Protein AF-F6GFY3-F1 (afdb_monomer_lite)

Structure (mmCIF, N/CA/C/O backbone):
data_AF-F6GFY3-F1
#
_entry.id   AF-F6GFY3-F1
#
loop_
_atom_site.group_PDB
_atom_site.id
_atom_site.type_symbol
_atom_site.label_atom_id
_atom_site.label_alt_id
_atom_site.label_comp_id
_atom_site.label_asym_id
_atom_site.label_entity_id
_atom_site.label_seq_id
_atom_site.pdbx_PDB_ins_code
_atom_site.Cartn_x
_atom_site.Cartn_y
_atom_site.Cartn_z
_atom_site.occupancy
_atom_site.B_iso_or_equiv
_atom_site.auth_seq_id
_atom_site.auth_comp_id
_atom_site.auth_asym_id
_atom_site.auth_atom_id
_atom_site.pdbx_PDB_model_num
ATOM 1 N N . MET A 1 1 ? -6.911 9.525 -15.820 1.00 57.91 1 MET A N 1
ATOM 2 C CA . MET A 1 1 ? -5.858 10.337 -15.178 1.00 57.91 1 MET A CA 1
ATOM 3 C C . MET A 1 1 ? -5.612 9.743 -13.804 1.00 57.91 1 MET A C 1
ATOM 5 O O . MET A 1 1 ? -6.573 9.639 -13.057 1.00 57.91 1 MET A O 1
ATOM 9 N N . ASN A 1 2 ? -4.395 9.285 -13.504 1.00 73.62 2 ASN A N 1
ATOM 10 C CA . ASN A 1 2 ? -4.082 8.667 -12.214 1.00 73.62 2 ASN A CA 1
ATOM 11 C C . ASN A 1 2 ? -3.439 9.717 -11.298 1.00 73.62 2 ASN A C 1
ATOM 13 O O . ASN A 1 2 ? -2.319 10.158 -11.552 1.00 73.62 2 ASN A O 1
ATOM 17 N N . ILE A 1 3 ? -4.166 10.139 -10.259 1.00 79.69 3 ILE A N 1
ATOM 18 C CA . ILE A 1 3 ? -3.710 11.192 -9.343 1.00 79.69 3 ILE A CA 1
ATOM 19 C C . ILE A 1 3 ? -2.421 10.803 -8.610 1.00 79.69 3 ILE A C 1
ATOM 21 O O . ILE A 1 3 ? -1.560 11.655 -8.416 1.00 79.69 3 ILE A O 1
ATOM 25 N N . PHE A 1 4 ? -2.235 9.521 -8.285 1.00 82.81 4 PHE A N 1
ATOM 26 C CA . PHE A 1 4 ? -1.028 9.043 -7.614 1.00 82.81 4 PHE A CA 1
ATOM 27 C C . PHE A 1 4 ? 0.197 9.167 -8.523 1.00 82.81 4 PHE A C 1
ATOM 29 O O . PHE A 1 4 ? 1.224 9.685 -8.098 1.00 82.81 4 PHE A O 1
ATOM 36 N N . LYS A 1 5 ? 0.071 8.813 -9.808 1.00 72.44 5 LYS A N 1
ATOM 37 C CA . LYS A 1 5 ? 1.163 8.995 -10.781 1.00 72.44 5 LYS A CA 1
ATOM 38 C C . LYS A 1 5 ? 1.564 10.464 -10.931 1.00 72.44 5 LYS A C 1
ATOM 40 O O . LYS A 1 5 ? 2.749 10.775 -10.922 1.00 72.44 5 LYS A O 1
ATOM 45 N N . ILE A 1 6 ? 0.583 11.368 -11.001 1.00 72.44 6 ILE A N 1
ATOM 46 C CA . ILE A 1 6 ? 0.836 12.814 -11.111 1.00 72.44 6 ILE A CA 1
ATOM 47 C C . ILE A 1 6 ? 1.540 13.343 -9.862 1.00 72.44 6 ILE A C 1
ATOM 49 O O . ILE A 1 6 ? 2.528 14.065 -9.975 1.00 72.44 6 ILE A O 1
ATOM 53 N N . LEU A 1 7 ? 1.050 12.979 -8.676 1.00 72.19 7 LEU A N 1
ATOM 54 C CA . LEU A 1 7 ? 1.662 13.386 -7.412 1.00 72.19 7 LEU A CA 1
ATOM 55 C C . LEU A 1 7 ? 3.083 12.817 -7.259 1.00 72.19 7 LEU A C 1
ATOM 57 O O . LEU A 1 7 ? 3.931 13.480 -6.673 1.00 72.19 7 LEU A O 1
ATOM 61 N N . ALA A 1 8 ? 3.370 11.651 -7.843 1.00 70.56 8 ALA A N 1
ATOM 62 C CA . ALA A 1 8 ? 4.700 11.047 -7.851 1.00 70.56 8 ALA A CA 1
ATOM 63 C C . ALA A 1 8 ? 5.687 11.678 -8.858 1.00 70.56 8 ALA A C 1
ATOM 65 O O . ALA A 1 8 ? 6.877 11.382 -8.783 1.00 70.56 8 ALA A O 1
ATOM 66 N N . ASN A 1 9 ? 5.233 12.529 -9.790 1.00 65.94 9 ASN A N 1
ATOM 67 C CA . ASN A 1 9 ? 6.090 13.168 -10.803 1.00 65.94 9 ASN A CA 1
ATOM 68 C C . ASN A 1 9 ? 6.858 14.404 -10.279 1.00 65.94 9 ASN A C 1
ATOM 70 O O . ASN A 1 9 ? 7.770 14.886 -10.951 1.00 65.94 9 ASN A O 1
ATOM 74 N N . GLY A 1 10 ? 6.485 14.960 -9.120 1.00 57.97 10 GLY A N 1
ATOM 75 C CA . GLY A 1 10 ? 7.178 16.105 -8.515 1.00 57.97 10 GLY A CA 1
ATOM 76 C C . GLY A 1 10 ? 8.493 15.726 -7.818 1.00 57.97 10 GLY A C 1
ATOM 77 O O . GLY A 1 10 ? 8.789 14.556 -7.607 1.00 57.97 10 GLY A O 1
ATOM 78 N N . HIS A 1 11 ? 9.275 16.723 -7.379 1.00 50.38 11 HIS A N 1
ATOM 79 C CA . HIS A 1 11 ? 10.484 16.492 -6.561 1.00 50.38 11 HIS A CA 1
ATOM 80 C C . HIS A 1 11 ? 10.201 15.816 -5.204 1.00 50.38 11 HIS A C 1
ATOM 82 O O . HIS A 1 11 ? 11.126 15.309 -4.575 1.00 50.38 11 HIS A O 1
ATOM 88 N N . GLY A 1 12 ? 8.943 15.807 -4.750 1.00 52.25 12 GLY A N 1
ATOM 89 C CA . GLY A 1 12 ? 8.476 14.915 -3.695 1.00 52.25 12 GLY A CA 1
ATOM 90 C C . GLY A 1 12 ? 7.864 13.678 -4.336 1.00 52.25 12 GLY A C 1
ATOM 91 O O . GLY A 1 12 ? 6.717 13.727 -4.766 1.00 52.25 12 GLY A O 1
ATOM 92 N N . SER A 1 13 ? 8.621 12.588 -4.433 1.00 63.12 13 SER A N 1
ATOM 93 C CA . SER A 1 13 ? 8.057 11.287 -4.786 1.00 63.12 13 SER A CA 1
ATOM 94 C C . SER A 1 13 ? 6.976 10.904 -3.769 1.00 63.12 13 SER A C 1
ATOM 96 O O . SER A 1 13 ? 7.117 11.197 -2.579 1.00 63.12 13 SER A O 1
ATOM 98 N N . ILE A 1 14 ? 5.910 10.227 -4.214 1.00 73.94 14 ILE A N 1
ATOM 99 C CA . ILE A 1 14 ? 5.045 9.506 -3.274 1.00 73.94 14 ILE A CA 1
ATOM 100 C C . ILE A 1 14 ? 5.935 8.493 -2.559 1.00 73.94 14 ILE A C 1
ATOM 102 O O . ILE A 1 14 ? 6.475 7.584 -3.185 1.00 73.94 14 ILE A O 1
ATOM 106 N N . ASN A 1 15 ? 6.114 8.693 -1.261 1.00 80.25 15 ASN A N 1
ATOM 107 C CA . ASN A 1 15 ? 6.941 7.846 -0.414 1.00 80.25 15 ASN A CA 1
ATOM 108 C C . ASN A 1 15 ? 6.068 7.002 0.525 1.00 80.25 15 ASN A C 1
ATOM 110 O O . ASN A 1 15 ? 4.837 7.114 0.535 1.00 80.25 15 ASN A O 1
ATOM 114 N N . GLU A 1 16 ? 6.713 6.162 1.329 1.00 85.94 16 GLU A N 1
ATOM 115 C CA . GLU A 1 16 ? 6.069 5.313 2.331 1.00 85.94 16 GLU A CA 1
ATOM 116 C C . GLU A 1 16 ? 5.098 6.112 3.217 1.00 85.94 16 GLU A C 1
ATOM 118 O O . GLU A 1 16 ? 3.981 5.656 3.446 1.00 85.94 16 GLU A O 1
ATOM 123 N N . ASN A 1 17 ? 5.452 7.337 3.630 1.00 86.12 17 ASN A N 1
ATOM 124 C CA . ASN A 1 17 ? 4.594 8.185 4.467 1.00 86.12 17 ASN A CA 1
ATOM 125 C C . ASN A 1 17 ? 3.282 8.547 3.756 1.00 86.12 17 ASN A C 1
ATOM 127 O O . ASN A 1 17 ? 2.197 8.429 4.327 1.00 86.12 17 ASN A O 1
ATOM 131 N N . ASN A 1 18 ? 3.355 8.949 2.484 1.00 87.94 18 ASN A N 1
ATOM 132 C CA . ASN A 1 18 ? 2.163 9.269 1.700 1.00 87.94 18 ASN A CA 1
ATOM 133 C C . ASN A 1 18 ? 1.249 8.048 1.529 1.00 87.94 18 ASN A C 1
ATOM 135 O O . ASN A 1 18 ? 0.029 8.174 1.649 1.00 87.94 18 ASN A O 1
ATOM 139 N N . ILE A 1 19 ? 1.828 6.868 1.290 1.00 92.19 19 ILE A N 1
ATOM 140 C CA . ILE A 1 19 ? 1.053 5.630 1.153 1.00 92.19 19 ILE A CA 1
ATOM 141 C C . ILE A 1 19 ? 0.459 5.186 2.483 1.00 92.19 19 ILE A C 1
ATOM 143 O O . ILE A 1 19 ? -0.711 4.820 2.529 1.00 92.19 19 ILE A O 1
ATOM 147 N N . SER A 1 20 ? 1.207 5.297 3.574 1.00 93.06 20 SER A N 1
ATOM 148 C CA . SER A 1 20 ? 0.712 5.023 4.919 1.00 93.06 20 SER A CA 1
ATOM 149 C C . SER A 1 20 ? -0.414 5.984 5.312 1.00 93.06 20 SER A C 1
ATOM 151 O O . SER A 1 20 ? -1.388 5.569 5.936 1.00 93.06 20 SER A O 1
ATOM 153 N N . ALA A 1 21 ? -0.342 7.254 4.898 1.00 92.62 21 ALA A N 1
ATOM 154 C CA . ALA A 1 21 ? -1.428 8.212 5.091 1.00 92.62 21 ALA A CA 1
ATOM 155 C C . ALA A 1 21 ? -2.699 7.788 4.336 1.00 92.62 21 ALA A C 1
ATOM 157 O O . ALA A 1 21 ? -3.788 7.785 4.909 1.00 92.62 21 ALA A O 1
ATOM 158 N N . PHE A 1 22 ? -2.561 7.379 3.070 1.00 94.81 22 PHE A N 1
ATOM 159 C CA . PHE A 1 22 ? -3.695 6.926 2.267 1.00 94.81 22 PHE A CA 1
ATOM 160 C C . PHE A 1 22 ? -4.282 5.598 2.771 1.00 94.81 22 PHE A C 1
ATOM 162 O O . PHE A 1 22 ? -5.498 5.464 2.879 1.00 94.81 22 PHE A O 1
ATOM 169 N N . LEU A 1 23 ? -3.434 4.641 3.158 1.00 96.50 23 LEU A N 1
ATOM 170 C CA . LEU A 1 23 ? -3.862 3.385 3.768 1.00 96.50 23 LEU A CA 1
ATOM 171 C C . LEU A 1 23 ? -4.598 3.639 5.090 1.00 96.50 23 LEU A C 1
ATOM 173 O O . LEU A 1 23 ? -5.685 3.109 5.289 1.00 96.50 23 LEU A O 1
ATOM 177 N N . GLY A 1 24 ? -4.058 4.490 5.966 1.00 96.38 24 GLY A N 1
ATOM 178 C CA . GLY A 1 24 ? -4.721 4.856 7.218 1.00 96.38 24 GLY A CA 1
ATOM 179 C C . GLY A 1 24 ? -6.046 5.592 7.005 1.00 96.38 24 GLY A C 1
ATOM 180 O O . GLY A 1 24 ? -6.980 5.365 7.766 1.00 96.38 24 GLY A O 1
ATOM 181 N N . TYR A 1 25 ? -6.165 6.402 5.946 1.00 96.12 25 TYR A N 1
ATOM 182 C CA . TYR A 1 25 ? -7.441 6.997 5.537 1.00 96.12 25 TYR A CA 1
ATOM 183 C C . TYR A 1 25 ? -8.477 5.932 5.163 1.00 96.12 25 TYR A C 1
ATOM 185 O O . TYR A 1 25 ? -9.605 6.039 5.619 1.00 96.12 25 TYR A O 1
ATOM 193 N N . LEU A 1 26 ? -8.109 4.889 4.406 1.00 97.12 26 LEU A N 1
ATOM 194 C CA . LEU A 1 26 ? -9.023 3.782 4.075 1.00 97.12 26 LEU A CA 1
ATOM 195 C C . LEU A 1 26 ? -9.393 2.917 5.293 1.00 97.12 26 LEU A C 1
ATOM 197 O O . LEU A 1 26 ? -10.455 2.295 5.310 1.00 97.12 26 LEU A O 1
ATOM 201 N N . LEU A 1 27 ? -8.501 2.840 6.286 1.00 97.44 27 LEU A N 1
ATOM 202 C CA . LEU A 1 27 ? -8.676 2.058 7.513 1.00 97.44 27 LEU A CA 1
ATOM 203 C C . LEU A 1 27 ? -9.545 2.754 8.565 1.00 97.44 27 LEU A C 1
ATOM 205 O O . LEU A 1 27 ? -9.967 2.086 9.504 1.00 97.44 27 LEU A O 1
ATOM 209 N N . ASP A 1 28 ? -9.800 4.059 8.454 1.00 96.94 28 ASP A N 1
ATOM 210 C CA . ASP A 1 28 ? -10.622 4.800 9.415 1.00 96.94 28 ASP A CA 1
ATOM 211 C C . ASP A 1 28 ? -12.107 4.724 9.025 1.00 96.94 28 ASP A C 1
ATOM 213 O O . ASP A 1 28 ? -12.528 5.442 8.122 1.00 96.94 28 ASP A O 1
ATOM 217 N N . PRO A 1 29 ? -12.964 3.955 9.728 1.00 95.00 29 PRO A N 1
ATOM 218 C CA . PRO A 1 29 ? -14.367 3.808 9.338 1.00 95.00 29 PRO A CA 1
ATOM 219 C C . PRO A 1 29 ? -15.169 5.116 9.353 1.00 95.00 29 PRO A C 1
ATOM 221 O O . PRO A 1 29 ? -16.279 5.158 8.822 1.00 95.00 29 PRO A O 1
ATOM 224 N N . LYS A 1 30 ? -14.640 6.164 10.002 1.00 94.12 30 LYS A N 1
ATOM 225 C CA . LYS A 1 30 ? -15.264 7.485 10.145 1.00 94.12 30 LYS A CA 1
ATOM 226 C C . LYS A 1 30 ? -14.722 8.504 9.142 1.00 94.12 30 LYS A C 1
ATOM 228 O O . LYS A 1 30 ? -15.197 9.641 9.136 1.00 94.12 30 LYS A O 1
ATOM 233 N N . ALA A 1 31 ? -13.736 8.140 8.324 1.00 94.19 31 ALA A N 1
ATOM 234 C CA . ALA A 1 31 ? -13.231 9.016 7.282 1.00 94.19 31 ALA A CA 1
ATOM 235 C C . ALA A 1 31 ? -14.216 9.120 6.104 1.00 94.19 31 ALA A C 1
ATOM 237 O O . ALA A 1 31 ? -15.023 8.228 5.828 1.00 94.19 31 ALA A O 1
ATOM 238 N N . ASP A 1 32 ? -14.148 10.244 5.390 1.00 92.06 32 ASP A N 1
ATOM 239 C CA . ASP A 1 32 ? -15.053 10.562 4.283 1.00 92.06 32 ASP A CA 1
ATOM 240 C C . ASP A 1 32 ? -14.643 9.839 2.989 1.00 92.06 32 ASP A C 1
ATOM 242 O O . ASP A 1 32 ? -14.215 10.458 2.018 1.00 92.06 32 ASP A O 1
ATOM 246 N N . HIS A 1 33 ? -14.682 8.504 3.000 1.00 92.88 33 HIS A N 1
ATOM 247 C CA . HIS A 1 33 ? -14.480 7.655 1.817 1.00 92.88 33 HIS A CA 1
ATOM 248 C C . HIS A 1 33 ? -15.707 6.806 1.463 1.00 92.88 33 HIS A C 1
ATOM 250 O O . HIS A 1 33 ? -15.690 6.118 0.447 1.00 92.88 33 HIS A O 1
ATOM 256 N N . SER A 1 34 ? -16.782 6.830 2.257 1.00 92.69 34 SER A N 1
ATOM 257 C CA . SER A 1 34 ? -17.998 6.021 2.028 1.00 92.69 34 SER A CA 1
ATOM 258 C C . SER A 1 34 ? -17.779 4.496 2.022 1.00 92.69 34 SER A C 1
ATOM 260 O O . SER A 1 34 ? -18.582 3.770 1.450 1.00 92.69 34 SER A O 1
ATOM 262 N N . LEU A 1 35 ? -16.706 3.991 2.647 1.00 94.19 35 LEU A N 1
ATOM 263 C CA . LEU A 1 35 ? -16.498 2.536 2.819 1.00 94.19 35 LEU A CA 1
ATOM 264 C C . LEU A 1 35 ? -16.979 2.047 4.192 1.00 94.19 35 LEU A C 1
ATOM 266 O O . LEU A 1 35 ? -17.146 0.841 4.383 1.00 94.19 35 LEU A O 1
ATOM 270 N N . GLY A 1 36 ? -17.177 2.966 5.146 1.00 94.19 36 GLY A N 1
ATOM 271 C CA . GLY A 1 36 ? -17.459 2.635 6.540 1.00 94.19 36 GLY A CA 1
ATOM 272 C C . GLY A 1 36 ? -16.447 1.620 7.072 1.00 94.19 36 GLY A C 1
ATOM 273 O O . GLY A 1 36 ? -15.250 1.717 6.815 1.00 94.19 36 GLY A O 1
ATOM 274 N N . TYR A 1 37 ? -16.943 0.585 7.741 1.00 95.38 37 TYR A N 1
ATOM 275 C CA . TYR A 1 37 ? -16.119 -0.493 8.293 1.00 95.38 37 TYR A CA 1
ATOM 276 C C . TYR A 1 37 ? -15.634 -1.507 7.247 1.00 95.38 37 TYR A C 1
ATOM 278 O O . TYR A 1 37 ? -14.788 -2.335 7.561 1.00 95.38 37 TYR A O 1
ATOM 286 N N . THR A 1 38 ? -16.138 -1.461 6.011 1.00 95.38 38 THR A N 1
ATOM 287 C CA . THR A 1 38 ? -15.966 -2.542 5.025 1.00 95.38 38 THR A CA 1
ATOM 288 C C . THR A 1 38 ? -14.502 -2.793 4.656 1.00 95.38 38 THR A C 1
ATOM 290 O O . THR A 1 38 ? -14.086 -3.944 4.530 1.00 95.38 38 THR A O 1
ATOM 293 N N . PHE A 1 39 ? -13.700 -1.737 4.464 1.00 96.81 39 PHE A N 1
ATOM 294 C CA . PHE A 1 39 ? -12.273 -1.913 4.170 1.00 96.81 39 PHE A CA 1
ATOM 295 C C . PHE A 1 39 ? -11.523 -2.445 5.393 1.00 96.81 39 PHE A C 1
ATOM 297 O O . PHE A 1 39 ? -10.781 -3.415 5.271 1.00 96.81 39 PHE A O 1
ATOM 304 N N . LEU A 1 40 ? -11.759 -1.851 6.568 1.00 96.88 40 LEU A N 1
ATOM 305 C CA . LEU A 1 40 ? -11.125 -2.268 7.817 1.00 96.88 40 LEU A CA 1
ATOM 306 C C . LEU A 1 40 ? -11.443 -3.733 8.157 1.00 96.88 40 LEU A C 1
ATOM 308 O O . LEU A 1 40 ? -10.542 -4.474 8.531 1.00 96.88 40 LEU A O 1
ATOM 312 N N . GLU A 1 41 ? -12.691 -4.168 7.972 1.00 94.88 41 GLU A N 1
ATOM 313 C CA . GLU A 1 41 ? -13.124 -5.556 8.167 1.00 94.88 41 GLU A CA 1
ATOM 314 C C . GLU A 1 41 ? -12.333 -6.515 7.277 1.00 94.88 41 GLU A C 1
ATOM 316 O O . GLU A 1 41 ? -11.686 -7.431 7.780 1.00 94.88 41 GLU A O 1
ATOM 321 N N . LYS A 1 42 ? -12.317 -6.268 5.962 1.00 94.19 42 LYS A N 1
ATOM 322 C CA . LYS A 1 42 ? -11.595 -7.115 5.000 1.00 94.19 42 LYS A CA 1
ATOM 323 C C . LYS A 1 42 ? -10.078 -7.090 5.217 1.00 94.19 42 LYS A C 1
ATOM 325 O O . LYS A 1 42 ? -9.410 -8.084 4.948 1.00 94.19 42 LYS A O 1
ATOM 330 N N . PHE A 1 43 ? -9.531 -5.966 5.678 1.00 95.88 43 PHE A N 1
ATOM 331 C CA . PHE A 1 43 ? -8.108 -5.827 5.984 1.00 95.88 43 PHE A CA 1
ATOM 332 C C . PHE A 1 43 ? -7.712 -6.579 7.259 1.00 95.88 43 PHE A C 1
ATOM 334 O O . PHE A 1 43 ? -6.660 -7.215 7.292 1.00 95.88 43 PHE A O 1
ATOM 341 N N . LEU A 1 44 ? -8.545 -6.530 8.302 1.00 94.62 44 LEU A N 1
ATOM 342 C CA . LEU A 1 44 ? -8.269 -7.210 9.565 1.00 94.62 44 LEU A CA 1
ATOM 343 C C . LEU A 1 44 ? -8.646 -8.694 9.538 1.00 94.62 44 LEU A C 1
ATOM 345 O O . LEU A 1 44 ? -8.054 -9.445 10.303 1.00 94.62 44 LEU A O 1
ATOM 349 N N . GLU A 1 45 ? -9.537 -9.145 8.651 1.00 92.00 45 GLU A N 1
ATOM 350 C CA . GLU A 1 45 ? -9.929 -10.556 8.472 1.00 92.00 45 GLU A CA 1
ATOM 351 C C . GLU A 1 45 ? -8.752 -11.557 8.609 1.00 92.00 45 GLU A C 1
ATOM 353 O O . GLU A 1 45 ? -8.822 -12.425 9.483 1.00 92.00 45 GLU A O 1
ATOM 358 N N . PRO A 1 46 ? -7.626 -11.435 7.869 1.00 90.31 46 PRO A N 1
ATOM 359 C CA . PRO A 1 46 ? -6.484 -12.341 8.039 1.00 90.31 46 PRO A CA 1
ATOM 360 C C . PRO A 1 46 ? -5.779 -12.216 9.403 1.00 90.31 46 PRO A C 1
ATOM 362 O O . PRO A 1 46 ? -5.242 -13.204 9.904 1.00 90.31 46 PRO A O 1
ATOM 365 N N . VAL A 1 47 ? -5.807 -11.033 10.023 1.00 90.25 47 VAL A N 1
ATOM 366 C CA . VAL A 1 47 ? -5.115 -10.694 11.280 1.00 90.25 47 VAL A CA 1
ATOM 367 C C . VAL A 1 47 ? -5.824 -11.283 12.500 1.00 90.25 47 VAL A C 1
ATOM 369 O O . VAL A 1 47 ? -5.185 -11.823 13.403 1.00 90.25 47 VAL A O 1
ATOM 372 N N . ILE A 1 48 ? -7.152 -11.180 12.523 1.00 87.12 48 ILE A N 1
ATOM 373 C CA . ILE A 1 48 ? -8.012 -11.613 13.635 1.00 87.12 48 ILE A CA 1
ATOM 374 C C . ILE A 1 48 ? -8.703 -12.953 13.367 1.00 87.12 48 ILE A C 1
ATOM 376 O O . ILE A 1 48 ? -9.528 -13.372 14.167 1.00 87.12 48 ILE A O 1
ATOM 380 N N . SER A 1 49 ? -8.346 -13.656 12.290 1.00 75.06 49 SER A N 1
ATOM 381 C CA . SER A 1 49 ? -8.958 -14.931 11.868 1.00 75.06 49 SER A CA 1
ATOM 382 C C . SER A 1 49 ? -9.023 -16.025 12.947 1.00 75.06 49 SER A C 1
ATOM 384 O O . SER A 1 49 ? -9.809 -16.959 12.824 1.00 75.06 49 SER A O 1
ATOM 386 N N . LYS A 1 50 ? -8.214 -15.925 14.010 1.00 70.81 50 LYS A N 1
ATOM 387 C CA . LYS A 1 50 ? -8.202 -16.856 15.153 1.00 70.81 50 LYS A CA 1
ATOM 388 C C . LYS A 1 50 ? -9.124 -16.449 16.311 1.00 70.81 50 LYS A C 1
ATOM 390 O O . LYS A 1 50 ? -9.280 -17.225 17.248 1.00 70.81 50 LYS A O 1
ATOM 395 N N . ASP A 1 51 ? -9.692 -15.248 16.278 1.00 80.94 51 ASP A N 1
ATOM 396 C CA . ASP A 1 51 ? -10.586 -14.710 17.304 1.00 80.94 51 ASP A CA 1
ATOM 397 C C . ASP A 1 51 ? -12.037 -14.761 16.804 1.00 80.94 51 ASP A C 1
ATOM 399 O O . ASP A 1 51 ? -12.594 -13.774 16.326 1.00 80.94 51 ASP A O 1
ATOM 403 N N . GLU A 1 52 ? -12.651 -15.946 16.894 1.00 75.25 52 GLU A N 1
ATOM 404 C CA . GLU A 1 52 ? -14.003 -16.224 16.373 1.00 75.25 52 GLU A CA 1
ATOM 405 C C . GLU A 1 52 ? -15.105 -15.339 16.989 1.00 75.25 52 GLU A C 1
ATOM 407 O O . GLU A 1 52 ? -16.187 -15.201 16.420 1.00 75.25 52 GLU A O 1
ATOM 412 N N . ASN A 1 53 ? -14.848 -14.729 18.150 1.00 81.50 53 ASN A N 1
ATOM 413 C CA . ASN A 1 53 ? -15.823 -13.906 18.866 1.00 81.50 53 ASN A CA 1
ATOM 414 C C . ASN A 1 53 ? -15.686 -12.408 18.572 1.00 81.50 53 ASN A C 1
ATOM 416 O O . ASN A 1 53 ? -16.538 -11.617 19.003 1.00 81.50 53 ASN A O 1
ATOM 420 N N . PHE A 1 54 ? -14.637 -11.998 17.857 1.00 87.38 54 PHE A N 1
ATOM 421 C CA . PHE A 1 54 ? -14.424 -10.598 17.543 1.00 87.38 54 PHE A CA 1
ATOM 422 C C . PHE A 1 54 ? -15.377 -10.132 16.444 1.00 87.38 54 PHE A C 1
ATOM 424 O O . PHE A 1 54 ? -15.342 -10.595 15.307 1.00 87.38 54 PHE A O 1
ATOM 431 N N . ASN A 1 55 ? -16.220 -9.159 16.782 1.00 90.00 55 ASN A N 1
ATOM 432 C CA . ASN A 1 55 ? -17.089 -8.493 15.824 1.00 90.00 55 ASN A CA 1
ATOM 433 C C . ASN A 1 55 ? -16.660 -7.033 15.704 1.00 90.00 55 ASN A C 1
ATOM 435 O O . ASN A 1 55 ? -16.841 -6.255 16.642 1.00 90.00 55 ASN A O 1
ATOM 439 N N . ILE A 1 56 ? -16.139 -6.676 14.532 1.00 91.44 56 ILE A N 1
ATOM 440 C CA . ILE A 1 56 ? -15.603 -5.345 14.252 1.00 91.44 56 ILE A CA 1
ATOM 441 C C . ILE A 1 56 ? -16.635 -4.227 14.467 1.00 91.44 56 ILE A C 1
ATOM 443 O O . ILE A 1 56 ? -16.301 -3.140 14.920 1.00 91.44 56 ILE A O 1
ATOM 447 N N . TYR A 1 57 ? -17.918 -4.502 14.237 1.00 91.44 57 TYR A N 1
ATOM 448 C CA . TYR A 1 57 ? -18.993 -3.517 14.357 1.00 91.44 57 TYR A CA 1
ATOM 449 C C . TYR A 1 57 ? -19.393 -3.213 15.809 1.00 91.44 57 TYR A C 1
ATOM 451 O O . TYR A 1 57 ? -20.191 -2.308 16.045 1.00 91.44 57 TYR A O 1
ATOM 459 N N . LYS A 1 58 ? -18.875 -3.961 16.796 1.00 91.25 58 LYS A N 1
ATOM 460 C CA . LYS A 1 58 ? -19.130 -3.703 18.227 1.00 91.25 58 LYS A CA 1
ATOM 461 C C . LYS A 1 58 ? -18.210 -2.641 18.828 1.00 91.25 58 LYS A C 1
ATOM 463 O O . LYS A 1 58 ? -18.406 -2.270 19.984 1.00 91.25 58 LYS A O 1
ATOM 468 N N . TYR A 1 59 ? -17.214 -2.189 18.074 1.00 92.00 59 TYR A N 1
ATOM 469 C CA . TYR A 1 59 ? -16.146 -1.341 18.573 1.00 92.00 59 TYR A CA 1
ATOM 470 C C . TYR A 1 59 ? -16.016 -0.050 17.770 1.00 92.00 59 TYR A C 1
ATOM 472 O O . TYR A 1 59 ? -16.379 0.043 16.594 1.00 92.00 59 TYR A O 1
ATOM 480 N N . ASP A 1 60 ? -15.440 0.948 18.427 1.00 92.38 60 ASP A N 1
ATOM 481 C CA . ASP A 1 60 ? -14.923 2.140 17.786 1.00 92.38 60 ASP A CA 1
ATOM 482 C C . ASP A 1 60 ? -13.433 1.983 17.483 1.00 92.38 60 ASP A C 1
ATOM 484 O O . ASP A 1 60 ? -12.691 1.290 18.184 1.00 92.38 60 ASP A O 1
ATOM 488 N N . TYR A 1 61 ? -12.987 2.685 16.442 1.00 94.81 61 TYR A N 1
ATOM 489 C CA . TYR A 1 61 ? -11.601 2.671 15.994 1.00 94.81 61 TYR A CA 1
ATOM 490 C C . TYR A 1 61 ? -11.063 4.087 15.908 1.00 94.81 61 TYR A C 1
ATOM 492 O O . TYR A 1 61 ? -11.767 5.022 15.515 1.00 94.81 61 TYR A O 1
ATOM 500 N N . LYS A 1 62 ? -9.793 4.247 16.277 1.00 95.00 62 LYS A N 1
ATOM 501 C CA . LYS A 1 62 ? -9.043 5.474 16.030 1.00 95.00 62 LYS A CA 1
ATOM 502 C C . LYS A 1 62 ? -7.728 5.145 15.348 1.00 95.00 62 LYS A C 1
ATOM 504 O O . LYS A 1 62 ? -6.948 4.356 15.876 1.00 95.00 62 LYS A O 1
ATOM 509 N N . VAL A 1 63 ? -7.496 5.783 14.206 1.00 95.38 63 VAL A N 1
ATOM 510 C CA . VAL A 1 63 ? -6.248 5.687 13.449 1.00 95.38 63 VAL A CA 1
ATOM 511 C C . VAL A 1 63 ? -5.321 6.834 13.851 1.00 95.38 63 VAL A C 1
ATOM 513 O O . VAL A 1 63 ? -5.735 7.997 13.905 1.00 95.38 63 VAL A O 1
ATOM 516 N N . PHE A 1 64 ? -4.071 6.497 14.148 1.00 92.75 64 PHE A N 1
ATOM 517 C CA . PHE A 1 64 ? -2.984 7.424 14.432 1.00 92.75 64 PHE A CA 1
ATOM 518 C C . PHE A 1 64 ? -1.870 7.230 13.407 1.00 92.75 64 PHE A C 1
ATOM 520 O O . PHE A 1 64 ? -1.510 6.100 13.076 1.00 92.75 64 PHE A O 1
ATOM 527 N N . PHE A 1 65 ? -1.313 8.343 12.938 1.00 89.88 65 PHE A N 1
ATOM 528 C CA . PHE A 1 65 ? -0.151 8.366 12.058 1.00 89.88 65 PHE A CA 1
ATOM 529 C C . PHE A 1 65 ? 1.074 8.714 12.903 1.00 89.88 65 PHE A C 1
ATOM 531 O O . PHE A 1 65 ? 1.176 9.828 13.413 1.00 89.88 65 PHE A O 1
ATOM 538 N N . GLU A 1 66 ? 1.985 7.760 13.070 1.00 82.38 66 GLU A N 1
ATOM 539 C CA . GLU A 1 66 ? 3.205 7.919 13.884 1.00 82.38 66 GLU A CA 1
ATOM 540 C C . GLU A 1 66 ? 4.462 8.139 13.017 1.00 82.38 66 GLU A C 1
ATOM 542 O O . GLU A 1 66 ? 5.593 8.160 13.509 1.00 82.38 66 GLU A O 1
ATOM 547 N N . GLN A 1 67 ? 4.243 8.370 11.719 1.00 70.56 67 GLN A N 1
ATOM 548 C CA . GLN A 1 67 ? 5.257 8.663 10.710 1.00 70.56 67 GLN A CA 1
ATOM 549 C C . GLN A 1 67 ? 6.159 9.841 11.122 1.00 70.56 67 GLN A C 1
ATOM 551 O O . GLN A 1 67 ? 5.698 10.856 11.648 1.00 70.56 67 GLN A O 1
ATOM 556 N N . GLY A 1 68 ? 7.458 9.735 10.826 1.00 57.91 68 GLY A N 1
ATOM 557 C CA . GLY A 1 68 ? 8.421 10.835 10.986 1.00 57.91 68 GLY A CA 1
ATOM 558 C C . GLY A 1 68 ? 9.148 10.907 12.334 1.00 57.91 68 GLY A C 1
ATOM 559 O O . GLY A 1 68 ? 9.979 11.795 12.519 1.00 57.91 68 GLY A O 1
ATOM 560 N N . LYS A 1 69 ? 8.897 9.975 13.259 1.00 61.53 69 LYS A N 1
ATOM 561 C CA . LYS A 1 69 ? 9.727 9.777 14.458 1.00 61.53 69 LYS A CA 1
ATOM 562 C C . LYS A 1 69 ? 10.572 8.519 14.294 1.00 61.53 69 LYS A C 1
ATOM 564 O O . LYS A 1 69 ? 10.066 7.483 13.869 1.00 61.53 69 LYS A O 1
ATOM 569 N N . GLU A 1 70 ? 11.859 8.605 14.630 1.00 65.56 70 GLU A N 1
ATOM 570 C CA . GLU A 1 70 ? 12.753 7.447 14.558 1.00 65.56 70 GLU A CA 1
ATOM 571 C C . GLU A 1 70 ? 12.190 6.274 15.377 1.00 65.56 70 GLU A C 1
ATOM 573 O O . GLU A 1 70 ? 11.754 6.449 16.515 1.00 65.56 70 GLU A O 1
ATOM 578 N N . GLN A 1 71 ? 12.227 5.071 14.793 1.00 69.19 71 GLN A N 1
ATOM 579 C CA . GLN A 1 71 ? 11.857 3.812 15.452 1.00 69.19 71 GLN A CA 1
ATOM 580 C C . GLN A 1 71 ? 10.388 3.718 15.911 1.00 69.19 71 GLN A C 1
ATOM 582 O O . GLN A 1 71 ? 10.114 3.114 16.945 1.00 69.19 71 GLN A O 1
ATOM 587 N N . ARG A 1 72 ? 9.431 4.266 15.156 1.00 78.44 72 ARG A N 1
ATOM 588 C CA . ARG A 1 72 ? 7.994 3.981 15.337 1.00 78.44 72 ARG A CA 1
ATOM 589 C C . ARG A 1 72 ? 7.406 3.301 14.108 1.00 78.44 72 ARG A C 1
ATOM 591 O O . ARG A 1 72 ? 7.974 3.418 13.023 1.00 78.44 72 ARG A O 1
ATOM 598 N N . VAL A 1 73 ? 6.308 2.577 14.317 1.00 84.88 73 VAL A N 1
ATOM 599 C CA . VAL A 1 73 ? 5.482 2.043 13.225 1.00 84.88 73 VAL A CA 1
ATOM 600 C C . VAL A 1 73 ? 4.733 3.171 12.518 1.00 84.88 73 VAL A C 1
ATOM 602 O O . VAL A 1 73 ? 4.478 4.212 13.121 1.00 84.88 73 VAL A O 1
ATOM 605 N N . ASP A 1 74 ? 4.356 2.970 11.260 1.00 90.19 74 ASP A N 1
ATOM 606 C CA . ASP A 1 74 ? 3.735 4.023 10.451 1.00 90.19 74 ASP A CA 1
ATOM 607 C C . ASP A 1 74 ? 2.296 4.359 10.870 1.00 90.19 74 ASP A C 1
ATOM 609 O O . ASP A 1 74 ? 1.907 5.534 10.898 1.00 90.19 74 ASP A O 1
ATOM 613 N N . ILE A 1 75 ? 1.493 3.335 11.175 1.00 94.25 75 ILE A N 1
ATOM 614 C CA . ILE A 1 75 ? 0.075 3.480 11.526 1.00 94.25 75 ILE A CA 1
ATOM 615 C C . ILE A 1 75 ? -0.218 2.688 12.799 1.00 94.25 75 ILE A C 1
ATOM 617 O O . ILE A 1 75 ? 0.184 1.533 12.942 1.00 94.25 75 ILE A O 1
ATOM 621 N N . VAL A 1 76 ? -0.976 3.295 13.710 1.00 93.62 76 VAL A N 1
ATOM 622 C CA . VAL A 1 76 ? -1.520 2.627 14.895 1.00 93.62 76 VAL A CA 1
ATOM 623 C C . VAL A 1 76 ? -3.039 2.718 14.862 1.00 93.62 76 VAL A C 1
ATOM 625 O O . VAL A 1 76 ? -3.593 3.814 14.790 1.00 93.62 76 VAL A O 1
ATOM 628 N N . ILE A 1 77 ? -3.722 1.579 14.945 1.00 95.62 77 ILE A N 1
ATOM 629 C CA . ILE A 1 77 ? -5.179 1.523 15.098 1.00 95.62 77 ILE A CA 1
ATOM 630 C C . ILE A 1 77 ? -5.503 1.079 16.517 1.00 95.62 77 ILE A C 1
ATOM 632 O O . ILE A 1 77 ? -5.099 -0.001 16.944 1.00 95.62 77 ILE A O 1
ATOM 636 N N . VAL A 1 78 ? -6.269 1.894 17.235 1.00 93.31 78 VAL A N 1
ATOM 637 C CA . VAL A 1 78 ? -6.768 1.569 18.574 1.00 93.31 78 VAL A CA 1
ATOM 638 C C . VAL A 1 78 ? -8.238 1.185 18.477 1.00 93.31 78 VAL A C 1
ATOM 640 O O . VAL A 1 78 ? -9.055 1.999 18.048 1.00 93.31 78 VAL A O 1
ATOM 643 N N . CYS A 1 79 ? -8.558 -0.041 18.886 1.00 93.50 79 CYS A N 1
ATOM 644 C CA . CYS A 1 79 ? -9.909 -0.586 19.006 1.00 93.50 79 CYS A CA 1
ATOM 645 C C . CYS A 1 79 ? -10.401 -0.404 20.443 1.00 93.50 79 CYS A C 1
ATOM 647 O O . CYS A 1 79 ? -9.751 -0.885 21.377 1.00 93.50 79 CYS A O 1
ATOM 649 N N . TYR A 1 80 ? -11.534 0.270 20.631 1.00 90.38 80 TYR A N 1
ATOM 650 C CA . TYR A 1 80 ? -12.032 0.619 21.959 1.00 90.38 80 TYR A CA 1
ATOM 651 C C . TYR A 1 80 ? -13.564 0.631 22.055 1.00 90.38 80 TYR A C 1
ATOM 653 O O . TYR A 1 80 ? -14.273 0.643 21.050 1.00 90.38 80 TYR A O 1
ATOM 661 N N . THR A 1 81 ? -14.071 0.638 23.286 1.00 87.62 81 THR A N 1
ATOM 662 C CA . THR A 1 81 ? -15.461 0.978 23.626 1.00 87.62 81 THR A CA 1
ATOM 663 C C . THR A 1 81 ? -15.489 2.129 24.623 1.00 87.62 81 THR A C 1
ATOM 665 O O . THR A 1 81 ? -14.504 2.379 25.317 1.00 87.62 81 THR A O 1
ATOM 668 N N . ASP A 1 82 ? -16.614 2.833 24.715 1.00 82.88 82 ASP A N 1
ATOM 669 C CA . ASP A 1 82 ? -16.835 3.802 25.786 1.00 82.88 82 ASP A CA 1
ATOM 670 C C . ASP A 1 82 ? -17.398 3.085 27.033 1.00 82.88 82 ASP A C 1
ATOM 672 O O . ASP A 1 82 ? -18.552 2.644 27.072 1.00 82.88 82 ASP A O 1
ATOM 676 N N . GLU A 1 83 ? -16.581 2.972 28.081 1.00 68.69 83 GLU A N 1
ATOM 677 C CA . GLU A 1 83 ? -17.001 2.585 29.425 1.00 68.69 83 GLU A CA 1
ATOM 678 C C . GLU A 1 83 ? -17.960 3.655 29.947 1.00 68.69 83 GLU A C 1
ATOM 680 O O . GLU A 1 83 ? -17.576 4.820 30.079 1.00 68.69 83 GLU A O 1
ATOM 685 N N . ASN A 1 84 ? -19.201 3.232 30.220 1.00 59.75 84 ASN A N 1
ATOM 686 C CA . ASN A 1 84 ? -20.354 3.969 30.773 1.00 59.75 84 ASN A CA 1
ATOM 687 C C . ASN A 1 84 ? -21.618 3.953 29.902 1.00 59.75 84 ASN A C 1
ATOM 689 O O . ASN A 1 84 ? -22.574 4.664 30.214 1.00 59.75 84 ASN A O 1
ATOM 693 N N . TYR A 1 85 ? -21.725 3.054 28.919 1.00 55.47 85 TYR A N 1
ATOM 694 C CA . TYR A 1 85 ? -23.020 2.685 28.329 1.00 55.47 85 TYR A CA 1
ATOM 695 C C . TYR A 1 85 ? -23.911 1.895 29.316 1.00 55.47 85 TYR A C 1
ATOM 697 O O . TYR A 1 85 ? -24.419 0.814 29.032 1.00 55.47 85 TYR A O 1
ATOM 705 N N . SER A 1 86 ? -24.144 2.436 30.515 1.00 52.09 86 SER A N 1
ATOM 706 C CA . SER A 1 86 ? -25.309 2.038 31.294 1.00 52.09 86 SER A CA 1
ATOM 707 C C . SER A 1 86 ? -26.504 2.731 30.642 1.0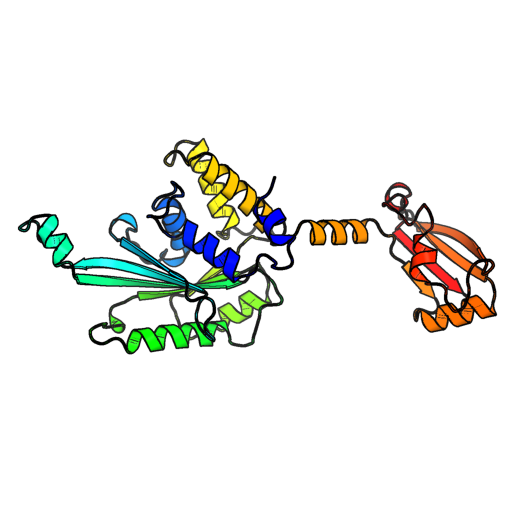0 52.09 86 SER A C 1
ATOM 709 O O . SER A 1 86 ? -26.551 3.960 30.570 1.00 52.09 86 SER A O 1
ATOM 711 N N . GLY A 1 87 ? -27.481 1.969 30.149 1.00 54.88 87 GLY A N 1
ATOM 712 C CA . GLY A 1 87 ? -28.708 2.503 29.534 1.00 54.88 87 GLY A CA 1
ATOM 713 C C . GLY A 1 87 ? -29.597 3.337 30.476 1.00 54.88 87 GLY A C 1
ATOM 714 O O . GLY A 1 87 ? -30.773 3.528 30.195 1.00 54.88 87 GLY A O 1
ATOM 715 N N . LYS A 1 88 ? -29.062 3.786 31.618 1.00 57.16 88 LYS A N 1
ATOM 716 C CA . LYS A 1 88 ? -29.724 4.605 32.637 1.00 57.16 88 LYS A CA 1
ATOM 717 C C . LYS A 1 88 ? -29.466 6.106 32.467 1.00 57.16 88 LYS A C 1
ATOM 719 O O . LYS A 1 88 ? -30.258 6.898 32.964 1.00 57.16 88 LYS A O 1
ATOM 724 N N . ASN A 1 89 ? -28.391 6.497 31.785 1.00 60.88 89 ASN A N 1
ATOM 725 C CA . ASN A 1 89 ? -28.013 7.900 31.594 1.00 60.88 89 ASN A CA 1
ATOM 726 C C . ASN A 1 89 ? -28.395 8.399 30.193 1.00 60.88 89 ASN A C 1
A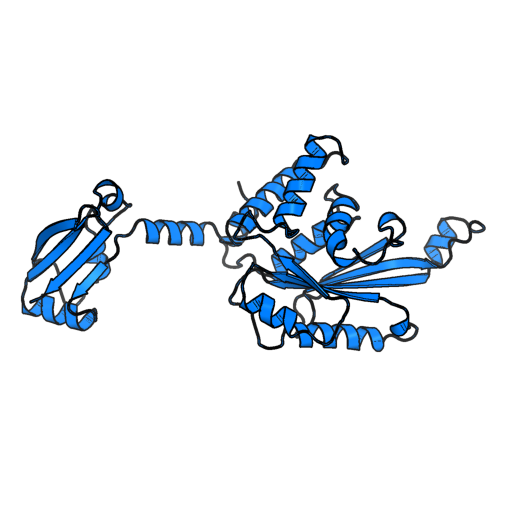TOM 728 O O . ASN A 1 89 ? -28.494 7.619 29.246 1.00 60.88 89 ASN A O 1
ATOM 732 N N . SER A 1 90 ? -28.596 9.713 30.048 1.00 72.19 90 SER A N 1
ATOM 733 C CA . SER A 1 90 ? -28.838 10.320 28.734 1.00 72.19 90 SER A CA 1
ATOM 734 C C . SER A 1 90 ? -27.592 10.220 27.844 1.00 72.19 90 SER A C 1
ATOM 736 O O . SER A 1 90 ? -26.462 10.235 28.336 1.00 72.19 90 SER A O 1
ATOM 738 N N . GLN A 1 91 ? -27.791 10.175 26.522 1.00 69.06 91 GLN A N 1
ATOM 739 C CA . GLN A 1 91 ? -26.698 10.120 25.538 1.00 69.06 91 GLN A CA 1
ATOM 740 C C . GLN A 1 91 ? -25.673 11.251 25.730 1.00 69.06 91 GLN A C 1
ATOM 742 O O . GLN A 1 91 ? -24.474 11.022 25.604 1.00 69.06 91 GLN A O 1
ATOM 747 N N . MET A 1 92 ? -26.135 12.450 26.103 1.00 71.06 92 MET A N 1
ATOM 748 C CA . MET A 1 92 ? -25.275 13.601 26.394 1.00 71.06 92 MET A CA 1
ATOM 749 C C . MET A 1 92 ? -24.359 13.352 27.601 1.00 71.06 92 MET A C 1
ATOM 751 O O . MET A 1 92 ? -23.177 13.672 27.544 1.00 71.06 92 MET A O 1
ATOM 755 N N . ILE A 1 93 ? -24.884 12.782 28.691 1.00 70.00 93 ILE A N 1
ATOM 756 C CA . ILE A 1 93 ? -24.080 12.492 29.886 1.00 70.00 93 ILE A CA 1
ATOM 757 C C . ILE A 1 93 ? -23.057 11.405 29.566 1.00 70.00 93 ILE A C 1
ATOM 759 O O . ILE A 1 93 ? -21.884 11.585 29.872 1.00 70.00 93 ILE A O 1
ATOM 763 N N . ASN A 1 94 ? -23.472 10.338 28.877 1.00 68.75 94 ASN A N 1
ATOM 764 C CA . ASN A 1 94 ? -22.556 9.274 28.465 1.00 68.75 94 ASN A CA 1
ATOM 765 C C . ASN A 1 94 ? -21.419 9.819 27.601 1.00 68.75 94 ASN A C 1
ATOM 767 O O . ASN A 1 94 ? -20.272 9.490 27.866 1.00 68.75 94 ASN A O 1
ATOM 771 N N . PHE A 1 95 ? -21.713 10.712 26.653 1.00 68.25 95 PHE A N 1
ATOM 772 C CA . PHE A 1 95 ? -20.688 11.371 25.846 1.00 68.25 95 PHE A CA 1
ATOM 773 C C . PHE A 1 95 ? -19.704 12.200 26.691 1.00 68.25 95 PHE A C 1
ATOM 775 O O . PHE A 1 95 ? -18.498 12.129 26.481 1.00 68.25 95 PHE A O 1
ATOM 782 N N . LEU A 1 96 ? -20.199 12.968 27.667 1.00 72.69 96 LEU A N 1
ATOM 783 C CA . LEU A 1 96 ? -19.359 13.823 28.516 1.00 72.69 96 LEU A CA 1
ATOM 784 C C . LEU A 1 96 ? -18.521 13.042 29.540 1.00 72.69 96 LEU A C 1
ATOM 786 O O . LEU A 1 96 ? -17.495 13.544 29.993 1.00 72.69 96 LEU A O 1
ATOM 790 N N . THR A 1 97 ? -18.958 11.842 29.931 1.00 69.94 97 THR A N 1
ATOM 791 C CA . THR A 1 97 ? -18.312 11.030 30.979 1.00 69.94 97 THR A CA 1
ATOM 792 C C . THR A 1 97 ? -17.691 9.732 30.466 1.00 69.94 97 THR A C 1
ATOM 794 O O . THR A 1 97 ? -17.264 8.904 31.274 1.00 69.94 97 THR A O 1
ATOM 797 N N . ALA A 1 98 ? -17.682 9.516 29.150 1.00 70.19 98 ALA A N 1
ATOM 798 C CA . ALA A 1 98 ? -17.143 8.312 28.535 1.00 70.19 98 ALA A CA 1
ATOM 799 C C . ALA A 1 98 ? -15.654 8.169 28.863 1.00 70.19 98 ALA A C 1
ATOM 801 O O . ALA A 1 98 ? -14.836 9.032 28.532 1.00 70.19 98 ALA A O 1
ATOM 802 N N . LYS A 1 99 ? -15.302 7.059 29.511 1.00 79.25 99 LYS A N 1
ATOM 803 C CA . LYS A 1 99 ? -13.919 6.579 29.557 1.00 79.25 99 LYS A CA 1
ATOM 804 C C . LYS A 1 99 ? -13.741 5.563 28.441 1.00 79.25 99 LYS A C 1
ATOM 806 O O . LYS A 1 99 ? -14.694 4.890 28.088 1.00 79.25 99 LYS A O 1
ATOM 811 N N . LYS A 1 100 ? -12.543 5.440 27.880 1.00 82.31 100 LYS A N 1
ATOM 812 C CA . LYS A 1 100 ? -12.296 4.477 26.801 1.00 82.31 100 LYS A CA 1
ATOM 813 C C . LYS A 1 100 ? -11.719 3.187 27.367 1.00 82.31 100 LYS A C 1
ATOM 815 O O . LYS A 1 100 ? -10.651 3.234 27.967 1.00 82.31 100 LYS A O 1
ATOM 820 N N . SER A 1 101 ? -12.389 2.066 27.118 1.00 85.25 101 SER A N 1
ATOM 821 C CA . SER A 1 101 ? -11.830 0.728 27.308 1.00 85.25 101 SER A CA 1
ATOM 822 C C . SER A 1 101 ? -11.115 0.328 26.032 1.00 85.25 101 SER A C 1
ATOM 824 O O . SER A 1 101 ? -11.752 0.198 24.988 1.00 85.25 101 SER A O 1
ATOM 826 N N . ILE A 1 102 ? -9.799 0.162 26.081 1.00 87.56 102 ILE A N 1
ATOM 827 C CA . ILE A 1 102 ? -9.028 -0.298 24.923 1.00 87.56 102 ILE A CA 1
ATOM 828 C C . ILE A 1 102 ? -9.030 -1.826 24.927 1.00 87.56 102 ILE A C 1
ATOM 830 O O . ILE A 1 102 ? -8.782 -2.443 25.956 1.00 87.56 102 ILE A O 1
ATOM 834 N N . HIS A 1 103 ? -9.305 -2.430 23.773 1.00 87.94 103 HIS A N 1
ATOM 835 C CA . HIS A 1 103 ? -9.405 -3.886 23.641 1.00 87.94 103 HIS A CA 1
ATOM 836 C C . HIS A 1 103 ? -8.304 -4.476 22.771 1.00 87.94 103 HIS A C 1
ATOM 838 O O . HIS A 1 103 ? -7.735 -5.508 23.111 1.00 87.94 103 HIS A O 1
ATOM 844 N N . LYS A 1 104 ? -7.995 -3.823 21.646 1.00 91.81 104 LYS A N 1
ATOM 845 C CA . LYS A 1 104 ? -6.958 -4.277 20.715 1.00 91.81 104 LYS A CA 1
ATOM 846 C C . LYS A 1 104 ? -6.184 -3.091 20.153 1.00 91.81 104 LYS A C 1
ATOM 848 O O . LYS A 1 104 ? -6.750 -2.013 19.951 1.00 91.81 104 LYS A O 1
ATOM 853 N N . VAL A 1 105 ? -4.906 -3.302 19.865 1.00 91.94 105 VAL A N 1
ATOM 854 C CA . VAL A 1 105 ? -4.044 -2.325 19.190 1.00 91.94 105 VAL A CA 1
ATOM 855 C C . VAL A 1 105 ? -3.397 -2.992 17.985 1.00 91.94 105 VAL A C 1
ATOM 857 O O . VAL A 1 105 ? -2.751 -4.025 18.121 1.00 91.94 105 VAL A O 1
ATOM 860 N N . PHE A 1 106 ? -3.543 -2.393 16.808 1.00 94.12 106 PHE A N 1
ATOM 861 C CA . PHE A 1 106 ? -2.921 -2.872 15.576 1.00 94.12 106 PHE A CA 1
ATOM 862 C C . PHE A 1 106 ? -1.790 -1.926 15.187 1.00 94.12 106 PHE A C 1
ATOM 864 O O . PHE A 1 106 ? -2.015 -0.737 14.965 1.00 94.12 106 PHE A O 1
ATOM 871 N N . LEU A 1 107 ? -0.576 -2.459 15.126 1.00 93.50 107 LEU A N 1
ATOM 872 C CA . LEU A 1 107 ? 0.640 -1.755 14.745 1.00 93.50 107 LEU A CA 1
ATOM 873 C C . LEU A 1 107 ? 0.962 -2.121 13.300 1.00 93.50 107 LEU A C 1
ATOM 875 O O . LEU A 1 107 ? 1.240 -3.288 13.031 1.00 93.50 107 LEU A O 1
ATOM 879 N N . ILE A 1 108 ? 0.912 -1.158 12.384 1.00 93.94 108 ILE A N 1
ATOM 880 C CA . ILE A 1 108 ? 1.137 -1.395 10.957 1.00 93.94 108 ILE A CA 1
ATOM 881 C C . ILE A 1 108 ? 2.429 -0.702 10.541 1.00 93.94 108 ILE A C 1
ATOM 883 O O . ILE A 1 108 ? 2.540 0.521 10.622 1.00 93.94 108 ILE A O 1
ATOM 887 N N . GLU A 1 109 ? 3.377 -1.497 10.062 1.00 92.62 109 GLU A N 1
ATOM 888 C CA . GLU A 1 109 ? 4.565 -1.015 9.363 1.00 92.62 109 GLU A CA 1
ATOM 889 C C . GLU A 1 109 ? 4.372 -1.229 7.863 1.00 92.62 109 GLU A C 1
ATOM 891 O O . GLU A 1 109 ? 4.016 -2.329 7.432 1.00 92.62 109 GLU A O 1
ATOM 896 N N . ASN A 1 110 ? 4.613 -0.193 7.064 1.00 92.38 110 ASN A N 1
ATOM 897 C CA . ASN A 1 110 ? 4.366 -0.202 5.633 1.00 92.38 110 ASN A CA 1
ATOM 898 C C . ASN A 1 110 ? 5.645 0.080 4.837 1.00 92.38 110 ASN A C 1
ATOM 900 O O . ASN A 1 110 ? 6.244 1.149 4.936 1.00 92.38 110 ASN A O 1
ATOM 904 N N . LYS A 1 111 ? 6.015 -0.851 3.958 1.00 90.81 111 LYS A N 1
ATOM 905 C CA . LYS A 1 111 ? 7.049 -0.651 2.940 1.00 90.81 111 LYS A CA 1
ATOM 906 C C . LYS A 1 111 ? 6.420 -0.673 1.556 1.00 90.81 111 LYS A C 1
ATOM 908 O O . LYS A 1 111 ? 5.550 -1.496 1.290 1.00 90.81 111 LYS A O 1
ATOM 913 N N . ILE A 1 112 ? 6.898 0.195 0.664 1.00 88.38 112 ILE A N 1
ATOM 914 C CA . ILE A 1 112 ? 6.461 0.232 -0.744 1.00 88.38 112 ILE A CA 1
ATOM 915 C C . ILE A 1 112 ? 7.610 -0.030 -1.729 1.00 88.38 112 ILE A C 1
ATOM 917 O O . ILE A 1 112 ? 7.356 -0.401 -2.871 1.00 88.38 112 ILE A O 1
ATOM 921 N N . THR A 1 113 ? 8.872 0.093 -1.292 1.00 82.44 113 THR A N 1
ATOM 922 C CA . THR A 1 113 ? 10.066 -0.165 -2.117 1.00 82.44 113 THR A CA 1
ATOM 923 C C . THR A 1 113 ? 11.018 -1.182 -1.478 1.00 82.44 113 THR A C 1
ATOM 925 O O . THR A 1 113 ? 11.065 -1.334 -0.264 1.00 82.44 113 THR A O 1
ATOM 928 N N . LEU A 1 114 ? 11.833 -1.871 -2.289 1.00 74.81 114 LEU A N 1
ATOM 929 C CA . LEU A 1 114 ? 12.843 -2.833 -1.801 1.00 74.81 114 LEU A CA 1
ATOM 930 C C . LEU A 1 114 ? 14.041 -2.167 -1.103 1.00 74.81 114 LEU A C 1
ATOM 932 O O . LEU A 1 114 ? 14.799 -2.826 -0.391 1.00 74.81 114 LEU A O 1
ATOM 936 N N . THR A 1 115 ? 14.249 -0.872 -1.341 1.00 67.00 115 THR A N 1
ATOM 937 C CA . THR A 1 115 ? 15.399 -0.103 -0.846 1.00 67.00 115 THR A CA 1
ATOM 938 C C . THR A 1 115 ? 15.229 0.390 0.588 1.00 67.00 115 THR A C 1
ATOM 940 O O . THR A 1 115 ? 16.204 0.806 1.205 1.00 67.00 115 THR A O 1
ATOM 943 N N . SER A 1 116 ? 14.020 0.334 1.145 1.00 60.25 116 SER A N 1
ATOM 944 C CA . SER A 1 116 ? 13.666 0.949 2.430 1.00 60.25 116 SER A CA 1
ATOM 945 C C . SER A 1 116 ? 13.985 0.089 3.663 1.00 60.25 116 SER A C 1
ATOM 947 O O . SER A 1 116 ? 13.383 0.292 4.719 1.00 60.25 116 SER A O 1
ATOM 949 N N . ARG A 1 117 ? 14.870 -0.911 3.549 1.00 61.56 117 ARG A N 1
ATOM 950 C CA . ARG A 1 117 ? 15.164 -1.848 4.643 1.00 61.56 117 ARG A CA 1
ATOM 951 C C . ARG A 1 117 ? 16.408 -1.438 5.426 1.00 61.56 117 ARG A C 1
ATOM 953 O O . ARG A 1 117 ? 17.504 -1.374 4.875 1.00 61.56 117 ARG A O 1
ATOM 960 N N . THR A 1 118 ? 16.246 -1.299 6.739 1.00 62.09 118 THR A N 1
ATOM 961 C CA . THR A 1 118 ? 17.353 -1.335 7.705 1.00 62.09 118 THR A CA 1
ATOM 962 C C . THR A 1 118 ? 17.255 -2.629 8.513 1.00 62.09 118 THR A C 1
ATOM 964 O O . THR A 1 118 ? 16.161 -3.055 8.868 1.00 62.09 118 THR A O 1
ATOM 967 N N . VAL A 1 119 ? 18.380 -3.288 8.799 1.00 67.31 119 VAL A N 1
ATOM 968 C CA . VAL A 1 119 ? 18.385 -4.542 9.575 1.00 67.31 119 VAL A CA 1
ATOM 969 C C . VAL A 1 119 ? 17.751 -4.322 10.963 1.00 67.31 119 VAL A C 1
ATOM 971 O O . VAL A 1 119 ? 18.073 -3.357 11.667 1.00 67.31 119 VAL A O 1
ATOM 974 N N . ASP A 1 120 ? 16.834 -5.222 11.329 1.00 74.06 120 ASP A N 1
ATOM 975 C CA . ASP A 1 120 ? 16.036 -5.234 12.567 1.00 74.06 120 ASP A CA 1
ATOM 976 C C . ASP A 1 120 ? 15.115 -4.018 12.764 1.00 74.06 120 ASP A C 1
ATOM 978 O O . ASP A 1 120 ? 14.727 -3.704 13.893 1.00 74.06 120 ASP A O 1
ATOM 982 N N . GLN A 1 121 ? 14.781 -3.297 11.690 1.00 79.25 121 GLN A N 1
ATOM 983 C CA . GLN A 1 121 ? 13.934 -2.109 11.773 1.00 79.25 121 GLN A CA 1
ATOM 984 C C . GLN A 1 121 ? 12.543 -2.444 12.317 1.00 79.25 121 GLN A C 1
ATOM 986 O O . GLN A 1 121 ? 12.120 -1.815 13.290 1.00 79.25 121 GLN A O 1
ATOM 991 N N . LEU A 1 122 ? 11.890 -3.468 11.756 1.00 82.44 122 LEU A N 1
ATOM 992 C CA . LEU A 1 122 ? 10.5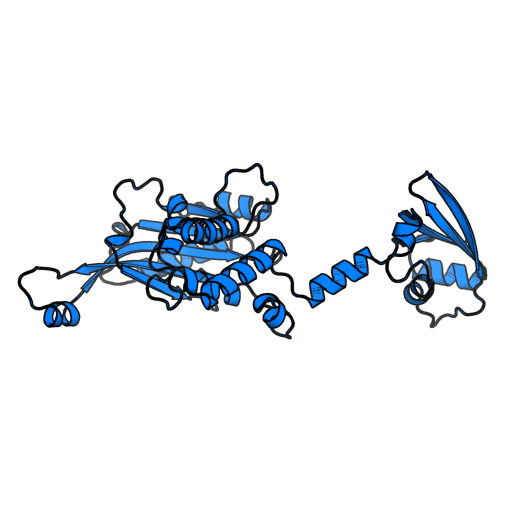50 -3.888 12.171 1.00 82.44 122 LEU A CA 1
ATOM 993 C C . LEU A 1 122 ? 10.492 -4.229 13.670 1.00 82.44 122 LEU A C 1
ATOM 995 O O . LEU A 1 122 ? 9.614 -3.765 14.398 1.00 82.44 122 LEU A O 1
ATOM 999 N N . GLU A 1 123 ? 11.465 -5.002 14.161 1.00 86.00 123 GLU A N 1
ATOM 1000 C CA . GLU A 1 123 ? 11.531 -5.399 15.571 1.00 86.00 123 GLU A CA 1
ATOM 1001 C C . GLU A 1 123 ? 11.756 -4.198 16.500 1.00 86.00 123 GLU A C 1
ATOM 1003 O O . GLU A 1 123 ? 11.096 -4.083 17.537 1.00 86.00 123 GLU A O 1
ATOM 1008 N N . LYS A 1 124 ? 12.648 -3.272 16.128 1.00 85.25 124 LYS A N 1
ATOM 1009 C CA . LYS A 1 124 ? 12.907 -2.052 16.910 1.00 85.25 124 LYS A CA 1
ATOM 1010 C C . LYS A 1 124 ? 11.671 -1.160 16.992 1.00 85.25 124 LYS A C 1
ATOM 1012 O O . LYS A 1 124 ? 11.352 -0.687 18.080 1.00 85.25 124 LYS A O 1
ATOM 1017 N N . GLN A 1 125 ? 10.964 -0.963 15.878 1.00 84.69 125 GLN A N 1
ATOM 1018 C CA . GLN A 1 125 ? 9.755 -0.135 15.832 1.00 84.69 125 GLN A CA 1
ATOM 1019 C C . GLN A 1 125 ? 8.645 -0.709 16.714 1.00 84.69 125 GLN A C 1
ATOM 1021 O O . GLN A 1 125 ? 8.083 0.006 17.544 1.00 84.69 125 GLN A O 1
ATOM 1026 N N . ILE A 1 126 ? 8.388 -2.017 16.616 1.00 84.12 126 ILE A N 1
ATOM 1027 C CA . ILE A 1 126 ? 7.378 -2.685 17.444 1.00 84.12 126 ILE A CA 1
ATOM 1028 C C . ILE A 1 126 ? 7.757 -2.612 18.930 1.00 84.12 126 ILE A C 1
ATOM 1030 O O . ILE A 1 126 ? 6.914 -2.257 19.757 1.00 84.12 126 ILE A O 1
ATOM 1034 N N . LYS A 1 127 ? 9.019 -2.890 19.292 1.00 85.50 127 LYS A N 1
ATOM 1035 C CA . LYS A 1 127 ? 9.500 -2.796 20.686 1.00 85.50 127 LYS A CA 1
ATOM 1036 C C . LYS A 1 127 ? 9.373 -1.390 21.253 1.00 85.50 127 LYS A C 1
ATOM 1038 O O . LYS A 1 127 ? 8.969 -1.229 22.402 1.00 85.50 127 LYS A O 1
ATOM 1043 N N . SER A 1 128 ? 9.722 -0.383 20.463 1.00 84.00 128 SER A N 1
ATOM 1044 C CA . SER A 1 128 ? 9.639 1.021 20.856 1.00 84.00 128 SER A CA 1
ATOM 1045 C C . SER A 1 128 ? 8.190 1.417 21.150 1.00 84.00 128 SER A C 1
ATOM 1047 O O . SER A 1 128 ? 7.884 1.842 22.264 1.00 84.00 128 SER A O 1
ATOM 1049 N N . THR A 1 129 ? 7.270 1.162 20.212 1.00 81.00 129 THR A N 1
ATOM 1050 C CA . THR A 1 129 ? 5.849 1.492 20.389 1.00 81.00 129 THR A CA 1
ATOM 1051 C C . THR A 1 129 ? 5.217 0.722 21.552 1.00 81.00 129 THR A C 1
ATOM 1053 O O . THR A 1 129 ? 4.546 1.323 22.388 1.00 81.00 129 THR A O 1
ATOM 1056 N N . THR A 1 130 ? 5.476 -0.582 21.681 1.00 80.94 130 THR A N 1
ATOM 1057 C CA . THR A 1 130 ? 4.954 -1.386 22.808 1.00 80.94 130 THR A CA 1
ATOM 1058 C C . THR A 1 130 ? 5.505 -0.933 24.163 1.00 80.94 130 THR A C 1
ATOM 1060 O O . THR A 1 130 ? 4.761 -0.873 25.140 1.00 80.94 130 THR A O 1
ATOM 1063 N N . SER A 1 131 ? 6.779 -0.531 24.222 1.00 82.25 131 SER A N 1
ATOM 1064 C CA . SER A 1 131 ? 7.402 0.008 25.439 1.00 82.25 131 SER A CA 1
ATOM 1065 C C . SER A 1 131 ? 6.887 1.393 25.829 1.00 82.25 131 SER A C 1
ATOM 1067 O O . SER A 1 131 ? 7.010 1.785 26.986 1.00 82.25 131 SER A O 1
ATOM 1069 N N . GLU A 1 132 ? 6.374 2.186 24.888 1.00 81.00 132 GLU A N 1
ATOM 1070 C CA . GLU A 1 132 ? 5.708 3.451 25.211 1.00 81.00 132 GLU A CA 1
ATOM 1071 C C . GLU A 1 132 ? 4.299 3.213 25.752 1.00 81.00 132 GLU A C 1
ATOM 1073 O O . GLU A 1 132 ? 3.921 3.836 26.744 1.00 81.00 132 GLU A O 1
ATOM 1078 N N . LEU A 1 133 ? 3.560 2.270 25.159 1.00 77.19 133 LEU A N 1
ATOM 1079 C CA . LEU A 1 133 ? 2.229 1.888 25.628 1.00 77.19 133 LEU A CA 1
ATOM 1080 C C . LEU A 1 133 ? 2.264 1.349 27.064 1.00 77.19 133 LEU A C 1
ATOM 1082 O O . LEU A 1 133 ? 1.428 1.737 27.875 1.00 77.19 133 LEU A O 1
ATOM 1086 N N . SER A 1 134 ? 3.266 0.538 27.419 1.00 76.06 134 SER A N 1
ATOM 1087 C CA . SER A 1 134 ? 3.395 -0.023 28.775 1.00 76.06 134 SER A CA 1
ATOM 1088 C C . SER A 1 134 ? 3.727 1.009 29.860 1.00 76.06 134 SER A C 1
ATOM 1090 O O . SER A 1 134 ? 3.568 0.731 31.046 1.00 76.06 134 SER A O 1
ATOM 1092 N N . LYS A 1 135 ? 4.184 2.212 29.483 1.00 80.00 135 LYS A N 1
ATOM 1093 C CA . LYS A 1 135 ? 4.479 3.305 30.427 1.00 80.00 135 LYS A CA 1
ATOM 1094 C C . LYS A 1 135 ? 3.246 4.128 30.795 1.00 80.00 135 LYS A C 1
ATOM 1096 O O . LYS A 1 135 ? 3.333 4.966 31.697 1.00 80.00 135 LYS A O 1
ATOM 1101 N N . LEU A 1 136 ? 2.128 3.950 30.092 1.00 73.38 136 LEU A N 1
ATOM 1102 C CA . LEU A 1 136 ? 0.902 4.686 30.370 1.00 73.38 136 LEU A CA 1
ATOM 1103 C C . LEU A 1 136 ? 0.310 4.209 31.703 1.00 73.38 136 LEU A C 1
ATOM 1105 O O . LEU A 1 136 ? -0.043 3.045 31.869 1.00 73.38 136 LEU A O 1
ATOM 1109 N N . LYS A 1 137 ? 0.211 5.128 32.671 1.00 55.22 137 LYS A N 1
ATOM 1110 C CA . LYS A 1 137 ? -0.515 4.879 33.923 1.00 55.22 137 LYS A CA 1
ATOM 1111 C C . LYS A 1 137 ? -1.982 4.591 33.594 1.00 55.22 137 LYS A C 1
ATOM 1113 O O . LYS A 1 137 ? -2.532 5.232 32.705 1.00 55.22 137 LYS A O 1
ATOM 1118 N N . ASP A 1 138 ? -2.580 3.642 34.309 1.00 62.62 138 ASP A N 1
ATOM 1119 C CA . ASP A 1 138 ? -3.961 3.167 34.118 1.00 62.62 138 ASP A CA 1
ATOM 1120 C C . ASP A 1 138 ? -4.217 2.386 32.809 1.00 62.62 138 ASP A C 1
ATOM 1122 O O . ASP A 1 138 ? -5.364 2.066 32.501 1.00 62.62 138 ASP A O 1
ATOM 1126 N N . PHE A 1 139 ? -3.168 2.036 32.053 1.00 64.94 139 PHE A N 1
ATOM 1127 C CA . PHE A 1 139 ? -3.247 1.131 30.904 1.00 64.94 139 PHE A CA 1
ATOM 1128 C C . PHE A 1 139 ? -2.643 -0.230 31.273 1.00 64.94 139 PHE A C 1
ATOM 1130 O O . PHE A 1 139 ? -1.424 -0.406 31.280 1.00 64.94 139 PHE A O 1
ATOM 1137 N N . GLU A 1 140 ? -3.491 -1.205 31.601 1.00 63.41 140 GLU A N 1
ATOM 1138 C CA . GLU A 1 140 ? -3.050 -2.586 31.819 1.00 63.41 140 GLU A CA 1
ATOM 1139 C C . GLU A 1 140 ? -2.802 -3.264 30.468 1.00 63.41 140 GLU A C 1
ATOM 1141 O O . GLU A 1 140 ? -3.696 -3.876 29.885 1.00 63.41 140 GLU A O 1
ATOM 1146 N N . ILE A 1 141 ? -1.572 -3.134 29.961 1.00 63.78 141 ILE A N 1
ATOM 1147 C CA . ILE A 1 141 ? -1.161 -3.712 28.673 1.00 63.78 141 ILE A CA 1
ATOM 1148 C C . ILE A 1 141 ? -1.385 -5.229 28.605 1.00 63.78 141 ILE A C 1
ATOM 1150 O O . ILE A 1 141 ? -1.662 -5.750 27.531 1.00 63.78 141 ILE A O 1
ATOM 1154 N N . ASP A 1 142 ? -1.333 -5.917 29.750 1.00 62.44 142 ASP A N 1
ATOM 1155 C CA . ASP A 1 142 ? -1.540 -7.366 29.863 1.00 62.44 142 ASP A CA 1
ATOM 1156 C C . ASP A 1 142 ? -2.966 -7.803 29.475 1.00 62.44 142 ASP A C 1
ATOM 1158 O O . ASP A 1 142 ? -3.187 -8.974 29.171 1.00 62.44 142 ASP A O 1
ATOM 1162 N N . ASN A 1 143 ? -3.923 -6.867 29.436 1.00 72.00 143 ASN A N 1
ATOM 1163 C CA . ASN A 1 143 ? -5.315 -7.110 29.052 1.00 72.00 143 ASN A CA 1
ATOM 1164 C C . ASN A 1 143 ? -5.648 -6.635 27.625 1.00 72.00 143 ASN A C 1
ATOM 1166 O O . ASN A 1 143 ? -6.812 -6.675 27.224 1.00 72.00 143 ASN A O 1
ATOM 1170 N N . VAL A 1 144 ? -4.657 -6.162 26.859 1.00 82.25 144 VAL A N 1
ATOM 1171 C CA . VAL A 1 144 ? -4.853 -5.622 25.508 1.00 82.25 144 VAL A CA 1
ATOM 1172 C C . VAL A 1 144 ? -4.104 -6.466 24.487 1.00 82.25 144 VAL A C 1
ATOM 1174 O O . VAL A 1 144 ? -2.879 -6.573 24.524 1.00 82.25 144 VAL A O 1
ATOM 1177 N N . ASP A 1 145 ? -4.825 -6.998 23.500 1.00 87.56 145 ASP A N 1
ATOM 1178 C CA . ASP A 1 145 ? -4.180 -7.736 22.416 1.00 87.56 145 ASP A CA 1
ATOM 1179 C C . ASP A 1 145 ? -3.482 -6.770 21.452 1.00 87.56 145 ASP A C 1
ATOM 1181 O O . ASP A 1 145 ? -4.119 -5.934 20.800 1.00 87.56 145 ASP A O 1
ATOM 1185 N N . ILE A 1 146 ? -2.163 -6.910 21.320 1.00 88.75 146 ILE A N 1
ATOM 1186 C CA . ILE A 1 146 ? -1.360 -6.125 20.380 1.00 88.75 146 ILE A CA 1
ATOM 1187 C C . ILE A 1 146 ? -1.036 -6.973 19.156 1.00 88.75 146 ILE A C 1
ATOM 1189 O O . ILE A 1 146 ? -0.402 -8.020 19.266 1.00 88.75 146 ILE A O 1
ATOM 1193 N N . TYR A 1 147 ? -1.405 -6.487 17.977 1.00 91.88 147 TYR A N 1
ATOM 1194 C CA . TYR A 1 147 ? -1.135 -7.128 16.696 1.00 91.88 147 TYR A CA 1
ATOM 1195 C C . TYR A 1 147 ? -0.075 -6.353 15.922 1.00 91.88 147 TYR A C 1
ATOM 1197 O O . TYR A 1 147 ? -0.093 -5.124 15.889 1.00 91.88 147 TYR A O 1
ATOM 1205 N N . SER A 1 148 ? 0.828 -7.071 15.264 1.00 92.25 148 SER A N 1
ATOM 1206 C CA . SER A 1 148 ? 1.843 -6.496 14.379 1.00 92.25 148 SER A CA 1
ATOM 1207 C C . SER A 1 148 ? 1.547 -6.884 12.937 1.00 92.25 148 SER A C 1
ATOM 1209 O O . SER A 1 148 ? 1.570 -8.061 12.588 1.00 92.25 148 SER A O 1
ATOM 1211 N N . ILE A 1 149 ? 1.270 -5.899 12.096 1.00 94.00 149 ILE A N 1
ATOM 1212 C CA . ILE A 1 149 ? 0.942 -6.081 10.687 1.00 94.00 149 ILE A CA 1
ATOM 1213 C C . ILE A 1 149 ? 2.089 -5.502 9.871 1.00 94.00 149 ILE A C 1
ATOM 1215 O O . ILE A 1 149 ? 2.456 -4.340 10.043 1.00 94.00 149 ILE A O 1
ATOM 1219 N N . TYR A 1 150 ? 2.662 -6.319 8.996 1.00 93.31 150 TYR A N 1
ATOM 1220 C CA . TYR A 1 150 ? 3.707 -5.879 8.086 1.00 93.31 150 TYR A CA 1
ATOM 1221 C C . TYR A 1 150 ? 3.162 -5.853 6.667 1.00 93.31 150 TYR A C 1
ATOM 1223 O O . TYR A 1 150 ? 2.766 -6.898 6.152 1.00 93.31 150 TYR A O 1
ATOM 1231 N N . THR A 1 151 ? 3.113 -4.667 6.066 1.00 94.31 151 THR A N 1
ATOM 1232 C CA . THR A 1 151 ? 2.587 -4.465 4.716 1.00 94.31 151 THR A CA 1
ATOM 1233 C C . THR A 1 151 ? 3.735 -4.190 3.754 1.00 94.31 151 THR A C 1
ATOM 1235 O O . THR A 1 151 ? 4.407 -3.170 3.894 1.00 94.31 151 THR A O 1
ATOM 1238 N N . THR A 1 152 ? 3.996 -5.084 2.796 1.00 93.12 152 THR A N 1
ATOM 1239 C CA . THR A 1 152 ? 5.167 -4.971 1.901 1.00 93.12 152 THR A CA 1
ATOM 1240 C C . THR A 1 152 ? 4.884 -5.447 0.475 1.00 93.12 152 THR A C 1
ATOM 1242 O O . THR A 1 152 ? 3.904 -6.148 0.239 1.00 93.12 152 THR A O 1
ATOM 1245 N N . PRO A 1 153 ? 5.746 -5.138 -0.509 1.00 90.94 153 PRO A N 1
ATOM 1246 C CA . PRO A 1 153 ? 5.826 -5.920 -1.742 1.00 90.94 153 PRO A CA 1
ATOM 1247 C C . PRO A 1 153 ? 6.164 -7.392 -1.452 1.00 90.94 153 PRO A C 1
ATOM 1249 O O . PRO A 1 153 ? 6.786 -7.688 -0.427 1.00 90.94 153 PRO A O 1
ATOM 1252 N N . GLU A 1 154 ? 5.807 -8.306 -2.358 1.00 89.56 154 GLU A N 1
ATOM 1253 C CA . GLU A 1 154 ? 6.244 -9.708 -2.284 1.00 89.56 154 GLU A CA 1
ATOM 1254 C C . GLU A 1 154 ? 7.742 -9.818 -2.626 1.00 89.56 154 GLU A C 1
ATOM 1256 O O . GLU A 1 154 ? 8.161 -9.628 -3.777 1.00 89.56 154 GLU A O 1
ATOM 1261 N N . ASP A 1 155 ? 8.566 -10.100 -1.615 1.00 88.25 155 ASP A N 1
ATOM 1262 C CA . ASP A 1 155 ? 10.012 -10.292 -1.745 1.00 88.25 155 ASP A CA 1
ATOM 1263 C C . ASP A 1 155 ? 10.577 -11.099 -0.565 1.00 88.25 155 ASP A C 1
ATOM 1265 O O . ASP A 1 155 ? 10.271 -10.816 0.598 1.00 88.25 155 ASP A O 1
ATOM 1269 N N . ASP A 1 156 ? 11.475 -12.044 -0.858 1.00 87.44 156 ASP A N 1
ATOM 1270 C CA . ASP A 1 156 ? 12.106 -12.924 0.135 1.00 87.44 156 ASP A CA 1
ATOM 1271 C C . ASP A 1 156 ? 12.783 -12.154 1.279 1.00 87.44 156 ASP A C 1
ATOM 1273 O O . ASP A 1 156 ? 12.883 -12.643 2.409 1.00 87.44 156 ASP A O 1
ATOM 1277 N N . LYS A 1 157 ? 13.267 -10.933 1.012 1.00 86.38 157 LYS A N 1
ATOM 1278 C CA . LYS A 1 157 ? 13.915 -10.103 2.032 1.00 86.38 157 LYS A CA 1
ATOM 1279 C C . LYS A 1 157 ? 12.941 -9.674 3.121 1.00 86.38 157 LYS A C 1
ATOM 1281 O O . LYS A 1 157 ? 13.350 -9.635 4.283 1.00 86.38 157 LYS A O 1
ATOM 1286 N N . PHE A 1 158 ? 11.704 -9.344 2.754 1.00 88.94 158 PHE A N 1
ATOM 1287 C CA . PHE A 1 158 ? 10.664 -8.964 3.707 1.00 88.94 158 PHE A CA 1
ATOM 1288 C C . PHE A 1 158 ? 10.139 -10.180 4.453 1.00 88.94 158 PHE A C 1
ATOM 1290 O O . PHE A 1 158 ? 9.977 -10.120 5.670 1.00 88.94 158 PHE A O 1
ATOM 1297 N N . ASP A 1 159 ? 9.979 -11.307 3.761 1.00 89.31 159 ASP A N 1
ATOM 1298 C CA . ASP A 1 159 ? 9.578 -12.568 4.384 1.00 89.31 159 ASP A CA 1
ATOM 1299 C C . ASP A 1 159 ? 10.574 -13.011 5.453 1.00 89.31 159 ASP A C 1
ATOM 1301 O O . ASP A 1 159 ? 10.185 -13.477 6.524 1.00 89.31 159 ASP A O 1
ATOM 1305 N N . LEU A 1 160 ? 11.873 -12.867 5.179 1.00 88.50 160 LEU A N 1
ATOM 1306 C CA . LEU A 1 160 ? 12.920 -13.193 6.139 1.00 88.50 160 LEU A CA 1
ATOM 1307 C C . LEU A 1 160 ? 12.870 -12.269 7.364 1.00 88.50 160 LEU A C 1
ATOM 1309 O O . LEU A 1 160 ? 12.963 -12.751 8.491 1.00 88.50 160 LEU A O 1
ATOM 1313 N N . GLU A 1 161 ? 12.696 -10.960 7.164 1.00 87.44 161 GLU A N 1
ATOM 1314 C CA . GLU A 1 161 ? 12.549 -9.998 8.265 1.00 87.44 161 GLU A CA 1
ATOM 1315 C C . GLU A 1 161 ? 11.304 -10.296 9.114 1.00 87.44 161 GLU A C 1
ATOM 1317 O O . GLU A 1 161 ? 11.393 -10.376 10.340 1.00 87.44 161 GLU A O 1
ATOM 1322 N N . PHE A 1 162 ? 10.168 -10.569 8.472 1.00 89.69 162 PHE A N 1
ATOM 1323 C CA . PHE A 1 162 ? 8.930 -10.940 9.147 1.00 89.69 162 PHE A CA 1
ATOM 1324 C C . PHE A 1 162 ? 9.049 -12.260 9.922 1.00 89.69 162 PHE A C 1
ATOM 1326 O O . PHE A 1 162 ? 8.594 -12.367 11.067 1.00 89.69 162 PHE A O 1
ATOM 1333 N N . LYS A 1 163 ? 9.685 -13.282 9.335 1.00 88.81 163 LYS A N 1
ATOM 1334 C CA . LYS A 1 163 ? 9.943 -14.568 10.005 1.00 88.81 163 LYS A CA 1
ATOM 1335 C C . LYS A 1 163 ? 10.803 -14.375 11.253 1.00 88.81 163 LYS A C 1
ATOM 1337 O O . LYS A 1 163 ? 10.465 -14.941 12.293 1.00 88.81 163 LYS A O 1
ATOM 1342 N N . ASN A 1 164 ? 11.822 -13.522 11.170 1.00 87.88 164 ASN A N 1
ATOM 1343 C CA . ASN A 1 164 ? 12.742 -13.227 12.270 1.00 87.88 164 ASN A CA 1
ATOM 1344 C C . ASN A 1 164 ? 12.130 -12.369 13.391 1.00 87.88 164 ASN A C 1
ATOM 1346 O O . ASN A 1 164 ? 12.704 -12.305 14.475 1.00 87.88 164 ASN A O 1
ATOM 1350 N N . LEU A 1 165 ? 10.963 -11.746 13.185 1.00 85.75 165 LEU A N 1
ATOM 1351 C CA . LEU A 1 165 ? 10.265 -11.006 14.238 1.00 85.75 165 LEU A CA 1
ATOM 1352 C C . LEU A 1 165 ? 9.824 -11.952 15.371 1.00 85.75 165 LEU A C 1
ATOM 1354 O O . LEU A 1 165 ? 8.845 -12.682 15.228 1.00 85.75 165 LEU A O 1
ATOM 1358 N N . THR A 1 166 ? 10.509 -11.934 16.512 1.00 83.00 166 THR A N 1
ATOM 1359 C CA . THR A 1 166 ? 10.200 -12.820 17.658 1.00 83.00 166 THR A CA 1
ATOM 1360 C C . THR A 1 166 ? 9.389 -12.145 18.763 1.00 83.00 166 THR A C 1
ATOM 1362 O O . THR A 1 166 ? 8.879 -12.815 19.653 1.00 83.00 166 THR A O 1
ATOM 1365 N N . THR A 1 167 ? 9.254 -10.819 18.723 1.00 74.69 167 THR A N 1
ATOM 1366 C CA . THR A 1 167 ? 8.717 -10.034 19.846 1.00 74.69 167 THR A CA 1
ATOM 1367 C C . THR A 1 167 ? 7.192 -10.063 19.964 1.00 74.69 167 THR A C 1
ATOM 1369 O O . THR A 1 167 ? 6.662 -9.682 21.002 1.00 74.69 167 THR A O 1
ATOM 1372 N N . ASN A 1 168 ? 6.472 -10.488 18.923 1.00 75.94 168 ASN A N 1
ATOM 1373 C CA . ASN A 1 168 ? 5.015 -10.554 18.944 1.00 75.94 168 ASN A CA 1
ATOM 1374 C C . ASN A 1 168 ? 4.511 -11.830 18.258 1.00 75.94 168 ASN A C 1
ATOM 1376 O O . ASN A 1 168 ? 4.833 -12.088 17.097 1.00 75.94 168 ASN A O 1
ATOM 1380 N N . ASN A 1 169 ? 3.694 -12.604 18.976 1.00 79.62 169 ASN A N 1
ATOM 1381 C CA . ASN A 1 169 ? 3.054 -13.813 18.456 1.00 79.62 169 ASN A CA 1
ATOM 1382 C C . ASN A 1 169 ? 1.855 -13.491 17.550 1.00 79.62 169 ASN A C 1
ATOM 1384 O O . ASN A 1 169 ? 1.554 -14.255 16.633 1.00 79.62 169 ASN A O 1
ATOM 1388 N N . ASN A 1 170 ? 1.207 -12.345 17.762 1.00 88.94 170 ASN A N 1
ATOM 1389 C CA . ASN A 1 170 ? 0.066 -11.870 16.985 1.00 88.94 170 ASN A CA 1
ATOM 1390 C C . ASN A 1 170 ? 0.548 -11.055 15.777 1.00 88.94 170 ASN A C 1
ATOM 1392 O O . ASN A 1 170 ? 0.244 -9.871 15.635 1.00 88.94 170 ASN A O 1
ATOM 1396 N N . LYS A 1 171 ? 1.353 -11.681 14.915 1.00 91.19 171 LYS A N 1
ATOM 1397 C CA . LYS A 1 171 ? 1.925 -11.035 13.729 1.00 91.19 171 LYS A CA 1
ATOM 1398 C C . LYS A 1 171 ? 1.299 -11.542 12.434 1.00 91.19 171 LYS A C 1
ATOM 1400 O O . LYS A 1 171 ? 1.060 -12.737 12.289 1.00 91.19 171 LYS A O 1
ATOM 1405 N N . THR A 1 172 ? 1.064 -10.640 11.485 1.00 92.94 172 THR A N 1
ATOM 1406 C CA . THR A 1 172 ? 0.527 -10.951 10.151 1.00 92.94 172 THR A CA 1
ATOM 1407 C C . THR A 1 172 ? 1.315 -10.202 9.084 1.00 92.94 172 THR A C 1
ATOM 1409 O O . THR A 1 172 ? 1.644 -9.031 9.262 1.00 92.94 172 THR A O 1
ATOM 1412 N N . HIS A 1 173 ? 1.618 -10.875 7.978 1.00 93.12 173 HIS A N 1
ATOM 1413 C CA . HIS A 1 173 ? 2.257 -10.278 6.806 1.00 93.12 173 HIS A CA 1
ATOM 1414 C C . HIS A 1 173 ? 1.208 -10.160 5.707 1.00 93.12 173 HIS A C 1
ATOM 1416 O O . HIS A 1 173 ? 0.577 -11.156 5.357 1.00 93.12 173 HIS A O 1
ATOM 1422 N N . ILE A 1 174 ? 0.986 -8.947 5.211 1.00 93.81 174 ILE A N 1
ATOM 1423 C CA . ILE A 1 174 ? 0.040 -8.661 4.133 1.00 93.81 174 ILE A CA 1
ATOM 1424 C C . ILE A 1 174 ? 0.829 -8.069 2.971 1.00 93.81 174 ILE A C 1
ATOM 1426 O O . ILE A 1 174 ? 1.544 -7.086 3.140 1.00 93.81 174 ILE A O 1
ATOM 1430 N N . TYR A 1 175 ? 0.703 -8.641 1.779 1.00 94.06 175 TYR A N 1
ATOM 1431 C CA . TYR A 1 175 ? 1.370 -8.072 0.613 1.00 94.06 175 TYR A CA 1
ATOM 1432 C C . TYR A 1 175 ? 0.523 -6.978 -0.037 1.00 94.06 175 TYR A C 1
ATOM 1434 O O . TYR A 1 175 ? -0.710 -7.038 -0.038 1.00 94.06 175 TYR A O 1
ATOM 1442 N N . TRP A 1 176 ? 1.183 -5.978 -0.623 1.00 94.19 176 TRP A N 1
ATOM 1443 C CA . TRP A 1 176 ? 0.524 -5.000 -1.491 1.00 94.19 176 TRP A CA 1
ATOM 1444 C C . TRP A 1 176 ? -0.102 -5.684 -2.706 1.00 94.19 176 TRP A C 1
ATOM 1446 O O . TRP A 1 176 ? -1.264 -5.421 -3.025 1.00 94.19 176 TRP A O 1
ATOM 1456 N N . ASP A 1 177 ? 0.653 -6.601 -3.310 1.00 91.12 177 ASP A N 1
ATOM 1457 C CA . ASP A 1 177 ? 0.258 -7.414 -4.454 1.00 91.12 177 ASP A CA 1
ATOM 1458 C C . ASP A 1 177 ? 1.042 -8.738 -4.495 1.00 91.12 177 ASP A C 1
ATOM 1460 O O . ASP A 1 177 ? 2.073 -8.850 -3.826 1.00 91.12 177 ASP A O 1
ATOM 1464 N N . ASN A 1 178 ? 0.569 -9.706 -5.284 1.00 81.81 178 ASN A N 1
ATOM 1465 C CA . ASN A 1 178 ? 1.258 -10.971 -5.548 1.00 81.81 178 ASN A CA 1
ATOM 1466 C C . ASN A 1 178 ? 1.912 -10.931 -6.937 1.00 81.81 178 ASN A C 1
ATOM 1468 O O . ASN A 1 178 ? 1.350 -10.389 -7.884 1.00 81.81 178 ASN A O 1
ATOM 1472 N N . LYS A 1 179 ? 3.089 -11.542 -7.075 1.00 67.62 179 LYS A N 1
ATOM 1473 C CA . LYS A 1 179 ? 3.753 -11.758 -8.371 1.00 67.62 179 LYS A CA 1
ATOM 1474 C C . LYS A 1 179 ? 3.161 -12.940 -9.141 1.00 67.62 179 LYS A C 1
ATOM 1476 O O . LYS A 1 179 ? 3.231 -12.944 -10.365 1.00 67.62 179 LYS A O 1
ATOM 1481 N N . ASP A 1 180 ? 2.579 -13.903 -8.424 1.00 62.31 180 ASP A N 1
ATOM 1482 C CA . ASP A 1 180 ? 1.958 -15.105 -8.981 1.00 62.31 180 ASP A CA 1
ATOM 1483 C C . ASP A 1 180 ? 0.464 -15.154 -8.621 1.00 62.31 180 ASP A C 1
ATOM 1485 O O . ASP A 1 180 ? 0.103 -15.314 -7.450 1.00 62.31 180 ASP A O 1
ATOM 1489 N N . ASP A 1 181 ? -0.405 -15.096 -9.636 1.00 56.00 181 ASP A N 1
ATOM 1490 C CA . ASP A 1 181 ? -1.874 -15.186 -9.506 1.00 56.00 181 ASP A CA 1
ATOM 1491 C C . ASP A 1 181 ? -2.360 -16.501 -8.850 1.00 56.00 181 ASP A C 1
ATOM 1493 O O . ASP A 1 181 ? -3.523 -16.624 -8.462 1.00 56.00 181 ASP A O 1
ATOM 1497 N N . GLU A 1 182 ? -1.486 -17.504 -8.706 1.00 49.75 182 GLU A N 1
ATOM 1498 C CA . GLU A 1 182 ? -1.817 -18.818 -8.144 1.00 49.75 182 GLU A CA 1
ATOM 1499 C C . GLU A 1 182 ? -1.761 -18.876 -6.607 1.00 49.75 182 GLU A C 1
ATOM 1501 O O . GLU A 1 182 ? -2.373 -19.762 -5.998 1.00 49.75 182 GLU A O 1
ATOM 1506 N N . LYS A 1 183 ? -1.071 -17.940 -5.935 1.00 52.97 183 LYS A N 1
ATOM 1507 C CA . LYS A 1 183 ? -1.058 -17.898 -4.465 1.00 52.97 183 LYS A CA 1
ATOM 1508 C C . LYS A 1 183 ? -2.311 -17.183 -3.959 1.00 52.97 183 LYS A C 1
ATOM 1510 O O . LYS A 1 183 ? -2.441 -15.969 -4.063 1.00 52.97 183 LYS A O 1
ATOM 1515 N N . SER A 1 184 ? -3.204 -17.941 -3.322 1.00 53.00 184 SER A N 1
ATOM 1516 C CA . SER A 1 184 ? -4.442 -17.496 -2.650 1.00 53.00 184 SER A CA 1
ATOM 1517 C C . SER A 1 184 ? -4.219 -16.576 -1.422 1.00 53.00 184 SER A C 1
ATOM 1519 O O . SER A 1 184 ? -4.976 -16.632 -0.450 1.00 53.00 184 SER A O 1
ATOM 1521 N N . ASN A 1 185 ? -3.182 -15.741 -1.408 1.00 63.31 185 ASN A N 1
ATOM 1522 C CA . ASN A 1 185 ? -2.934 -14.817 -0.306 1.00 63.31 185 ASN A CA 1
ATOM 1523 C C . ASN A 1 185 ? -3.783 -13.552 -0.471 1.00 63.31 185 ASN A C 1
ATOM 1525 O O . ASN A 1 185 ? -3.801 -12.944 -1.540 1.00 63.31 185 ASN A O 1
ATOM 1529 N N . THR A 1 186 ? -4.459 -13.134 0.601 1.00 82.81 186 THR A N 1
ATOM 1530 C CA . THR A 1 186 ? -5.164 -11.847 0.661 1.00 82.81 186 THR A CA 1
ATOM 1531 C C . THR A 1 186 ? -4.150 -10.703 0.592 1.00 82.81 186 THR A C 1
ATOM 1533 O O . THR A 1 186 ? -3.385 -10.493 1.533 1.00 82.81 186 THR A O 1
ATOM 1536 N N . THR A 1 187 ? -4.157 -9.952 -0.509 1.00 93.69 187 THR A N 1
ATOM 1537 C CA . THR A 1 187 ? -3.342 -8.739 -0.711 1.00 93.69 187 THR A CA 1
ATOM 1538 C C . THR A 1 187 ? -4.175 -7.470 -0.582 1.00 93.69 187 THR A C 1
ATOM 1540 O O . THR A 1 187 ? -5.402 -7.512 -0.727 1.00 93.69 187 THR A O 1
ATOM 1543 N N . ILE A 1 188 ? -3.526 -6.319 -0.390 1.00 96.12 188 ILE A N 1
ATOM 1544 C CA . ILE A 1 188 ? -4.222 -5.023 -0.387 1.00 96.12 188 ILE A CA 1
ATOM 1545 C C . ILE A 1 188 ? -4.930 -4.780 -1.720 1.00 96.12 188 ILE A C 1
ATOM 1547 O O . ILE A 1 188 ? -6.103 -4.402 -1.725 1.00 96.12 188 ILE A O 1
ATOM 1551 N N . ARG A 1 189 ? -4.265 -5.066 -2.847 1.00 95.25 189 ARG A N 1
ATOM 1552 C CA . ARG A 1 189 ? -4.883 -4.989 -4.175 1.00 95.25 189 ARG A CA 1
ATOM 1553 C C . ARG A 1 189 ? -6.150 -5.842 -4.257 1.00 95.25 189 ARG A C 1
ATOM 1555 O O . ARG A 1 189 ? -7.202 -5.325 -4.629 1.00 95.25 189 ARG A O 1
ATOM 1562 N N . SER A 1 190 ? -6.085 -7.106 -3.835 1.00 93.81 190 SER A N 1
ATOM 1563 C CA . SER A 1 190 ? -7.236 -8.017 -3.888 1.00 93.81 190 SER A CA 1
ATOM 1564 C C . SER A 1 190 ? -8.404 -7.552 -3.004 1.00 93.81 190 SER A C 1
ATOM 1566 O O . SER A 1 190 ? -9.566 -7.717 -3.377 1.00 93.81 190 SER A O 1
ATOM 1568 N N . ILE A 1 191 ? -8.127 -6.919 -1.854 1.00 95.88 191 ILE A N 1
ATOM 1569 C CA . ILE A 1 191 ? -9.156 -6.325 -0.985 1.00 95.88 191 ILE A CA 1
ATOM 1570 C C . ILE A 1 191 ? -9.861 -5.176 -1.714 1.00 95.88 191 ILE A C 1
ATOM 1572 O O . ILE A 1 191 ? -11.092 -5.114 -1.725 1.00 95.88 191 ILE A O 1
ATOM 1576 N N . LEU A 1 192 ? -9.096 -4.286 -2.350 1.00 96.69 192 LEU A N 1
ATOM 1577 C CA . LEU A 1 192 ? -9.630 -3.148 -3.101 1.00 96.69 192 LEU A CA 1
ATOM 1578 C C . LEU A 1 192 ? -10.461 -3.598 -4.311 1.00 96.69 192 LEU A C 1
ATOM 1580 O O . LEU A 1 192 ? -11.554 -3.082 -4.541 1.00 96.69 192 LEU A O 1
ATOM 1584 N N . GLU A 1 193 ? -9.994 -4.599 -5.056 1.00 95.19 193 GLU A N 1
ATOM 1585 C CA . GLU A 1 193 ? -10.738 -5.186 -6.176 1.00 95.19 193 GLU A CA 1
ATOM 1586 C C . GLU A 1 193 ? -12.034 -5.859 -5.707 1.00 95.19 193 GLU A C 1
ATOM 1588 O O . GLU A 1 193 ? -13.096 -5.666 -6.310 1.00 95.19 193 GLU A O 1
ATOM 1593 N N . ARG A 1 194 ? -11.981 -6.597 -4.588 1.00 94.56 194 ARG A N 1
ATOM 1594 C CA . ARG A 1 194 ? -13.167 -7.188 -3.953 1.00 94.56 194 ARG A CA 1
ATOM 1595 C C . ARG A 1 194 ? -14.179 -6.125 -3.548 1.00 94.56 194 ARG A C 1
ATOM 1597 O O . ARG A 1 194 ? -15.359 -6.350 -3.776 1.00 94.56 194 ARG A O 1
ATOM 1604 N N . LEU A 1 195 ? -13.761 -4.978 -3.006 1.00 95.81 195 LEU A N 1
ATOM 1605 C CA . LEU A 1 195 ? -14.682 -3.883 -2.669 1.00 95.81 195 LEU A CA 1
ATOM 1606 C C . LEU A 1 195 ? -15.454 -3.388 -3.893 1.00 95.81 195 LEU A C 1
ATOM 1608 O O . LEU A 1 195 ? -16.677 -3.294 -3.853 1.00 95.81 195 LEU A O 1
ATOM 1612 N N . LEU A 1 196 ? -14.751 -3.116 -4.994 1.00 96.38 196 LEU A N 1
ATOM 1613 C CA . LEU A 1 196 ? -15.383 -2.663 -6.234 1.00 96.38 196 LEU A CA 1
ATOM 1614 C C . LEU A 1 196 ? -16.339 -3.720 -6.803 1.00 96.38 196 LEU A C 1
ATOM 1616 O O . LEU A 1 196 ? -17.427 -3.394 -7.275 1.00 96.38 196 LEU A O 1
ATOM 1620 N N . LYS A 1 197 ? -15.945 -4.995 -6.740 1.00 95.81 197 LYS A N 1
ATOM 1621 C CA . LYS A 1 197 ? -16.772 -6.118 -7.191 1.00 95.81 197 LYS A CA 1
ATOM 1622 C C . LYS A 1 197 ? -17.997 -6.321 -6.302 1.00 95.81 197 LYS A C 1
ATOM 1624 O O . LYS A 1 197 ? -19.077 -6.598 -6.818 1.00 95.81 197 LYS A O 1
ATOM 1629 N N . ASP A 1 198 ? -17.837 -6.232 -4.989 1.00 96.06 198 ASP A N 1
ATOM 1630 C CA . ASP A 1 198 ? -18.921 -6.395 -4.025 1.00 96.06 198 ASP A CA 1
ATOM 1631 C C . ASP A 1 198 ? -19.935 -5.252 -4.166 1.00 96.06 198 ASP A C 1
ATOM 1633 O O . ASP A 1 198 ? -21.134 -5.521 -4.178 1.00 96.06 198 ASP A O 1
ATOM 1637 N N . GLU A 1 199 ? -19.484 -4.013 -4.386 1.00 95.56 199 GLU A N 1
ATOM 1638 C CA . GLU A 1 199 ? -20.371 -2.875 -4.661 1.00 95.56 199 GLU A CA 1
ATOM 1639 C C . GLU A 1 199 ? -21.137 -3.058 -5.974 1.00 95.56 199 GLU A C 1
ATOM 1641 O O . GLU A 1 199 ? -22.362 -2.949 -5.990 1.00 95.56 199 GLU A O 1
ATOM 1646 N N . ASN A 1 200 ? -20.452 -3.440 -7.057 1.00 94.94 200 ASN A N 1
ATOM 1647 C CA . ASN A 1 200 ? -21.095 -3.684 -8.350 1.00 94.94 200 ASN A CA 1
ATOM 1648 C C . ASN A 1 200 ? -22.130 -4.824 -8.298 1.00 94.94 200 ASN A C 1
ATOM 1650 O O . ASN A 1 200 ? -23.070 -4.852 -9.088 1.00 94.94 200 ASN A O 1
ATOM 1654 N N . ASN A 1 201 ? -21.962 -5.767 -7.367 1.00 96.62 201 ASN A N 1
ATOM 1655 C CA . ASN A 1 201 ? -22.893 -6.870 -7.128 1.00 96.62 201 ASN A CA 1
ATOM 1656 C C . ASN A 1 201 ? -23.904 -6.583 -6.002 1.00 96.62 201 ASN A C 1
ATOM 1658 O O . ASN A 1 201 ? -24.572 -7.514 -5.554 1.00 96.62 201 ASN A O 1
ATOM 1662 N N . ALA A 1 202 ? -24.001 -5.336 -5.525 1.00 94.19 202 ALA A N 1
ATOM 1663 C CA . ALA A 1 202 ? -24.898 -4.906 -4.448 1.00 94.19 202 ALA A CA 1
ATOM 1664 C C . ALA A 1 202 ? -24.739 -5.689 -3.125 1.00 94.19 202 ALA A C 1
ATOM 1666 O O . ALA A 1 202 ? -25.699 -5.871 -2.378 1.00 94.19 202 ALA A O 1
ATOM 1667 N N . LYS A 1 203 ? -23.525 -6.171 -2.829 1.00 94.38 203 LYS A N 1
ATOM 1668 C CA . LYS A 1 203 ? -23.193 -6.845 -1.561 1.00 94.38 203 LYS A CA 1
ATOM 1669 C C . LYS A 1 203 ? -22.795 -5.877 -0.450 1.00 94.38 203 LYS A C 1
ATOM 1671 O O . LYS A 1 203 ? -22.818 -6.258 0.714 1.00 94.38 203 LYS A O 1
ATOM 1676 N N . ILE A 1 204 ? -22.399 -4.661 -0.815 1.00 93.94 204 ILE A N 1
ATOM 1677 C CA . ILE A 1 204 ? -22.071 -3.568 0.103 1.00 93.94 204 ILE A CA 1
ATOM 1678 C C . ILE A 1 204 ? -22.778 -2.294 -0.361 1.00 93.94 204 ILE A C 1
ATOM 1680 O O . ILE A 1 204 ? -23.293 -2.238 -1.482 1.00 93.94 204 ILE A O 1
ATOM 1684 N N . GLU A 1 205 ? -22.810 -1.280 0.501 1.00 90.69 205 GLU A N 1
ATOM 1685 C CA . GLU A 1 205 ? -23.380 0.023 0.162 1.00 90.69 205 GLU A CA 1
ATOM 1686 C C . GLU A 1 205 ? -22.650 0.694 -1.008 1.00 90.69 205 GLU A C 1
ATOM 1688 O O . GLU A 1 205 ? -21.493 0.401 -1.321 1.00 90.69 205 GLU A O 1
ATOM 1693 N N . THR A 1 206 ? -23.349 1.618 -1.667 1.00 92.25 206 THR A N 1
ATOM 1694 C CA . THR A 1 206 ? -22.802 2.350 -2.805 1.00 92.25 206 THR A CA 1
ATOM 1695 C C . THR A 1 206 ? -21.602 3.187 -2.380 1.00 92.25 206 THR A C 1
ATOM 1697 O O . THR A 1 206 ? -21.707 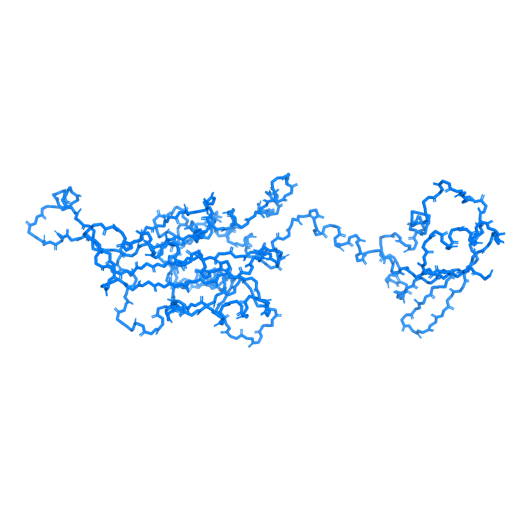4.112 -1.578 1.00 92.25 206 THR A O 1
ATOM 1700 N N . ILE A 1 207 ? -20.463 2.905 -3.002 1.00 93.62 207 ILE A N 1
ATOM 1701 C CA . ILE A 1 207 ? -19.259 3.716 -2.868 1.00 93.62 207 ILE A CA 1
ATOM 1702 C C . ILE A 1 207 ? -19.421 4.935 -3.773 1.00 93.62 207 ILE A C 1
ATOM 1704 O O . ILE A 1 207 ? -19.717 4.798 -4.966 1.00 93.62 207 ILE A O 1
ATOM 1708 N N . ASN A 1 208 ? -19.199 6.129 -3.223 1.00 92.44 208 ASN A N 1
ATOM 1709 C CA . ASN A 1 208 ? -19.272 7.354 -4.009 1.00 92.44 208 ASN A CA 1
ATOM 1710 C C . ASN A 1 208 ? -18.282 7.311 -5.200 1.00 92.44 208 ASN A C 1
ATOM 1712 O O . ASN A 1 208 ? -17.226 6.672 -5.142 1.00 92.44 208 ASN A O 1
ATOM 1716 N N . THR A 1 209 ? -18.624 7.990 -6.300 1.00 92.44 209 THR A N 1
ATOM 1717 C CA . THR A 1 209 ? -17.848 7.928 -7.551 1.00 92.44 209 THR A CA 1
ATOM 1718 C C . THR A 1 209 ? -16.399 8.375 -7.369 1.00 92.44 209 THR A C 1
ATOM 1720 O O . THR A 1 209 ? -15.494 7.754 -7.920 1.00 92.44 209 THR A O 1
ATOM 1723 N N . TYR A 1 210 ? -16.165 9.408 -6.558 1.00 92.38 210 TYR A N 1
ATOM 1724 C CA . TYR A 1 210 ? -14.822 9.919 -6.300 1.00 92.38 210 TYR A CA 1
ATOM 1725 C C . TYR A 1 210 ? -13.935 8.872 -5.610 1.00 92.38 210 TYR A C 1
ATOM 1727 O O . TYR A 1 210 ? -12.835 8.589 -6.086 1.00 92.38 210 TYR A O 1
ATOM 1735 N N . THR A 1 211 ? -14.420 8.231 -4.543 1.00 93.94 211 THR A N 1
ATOM 1736 C CA . THR A 1 211 ? -13.713 7.132 -3.877 1.00 93.94 211 THR A CA 1
ATOM 1737 C C . THR A 1 211 ? -13.509 5.967 -4.836 1.00 93.94 211 THR A C 1
ATOM 1739 O O . THR A 1 211 ? -12.417 5.409 -4.888 1.00 93.94 211 THR A O 1
ATOM 1742 N N . LYS A 1 212 ? -14.520 5.612 -5.637 1.00 94.44 212 LYS A N 1
ATOM 1743 C CA . LYS A 1 212 ? -14.428 4.520 -6.617 1.00 94.44 212 LYS A CA 1
ATOM 1744 C C . LYS A 1 212 ? -13.280 4.744 -7.605 1.00 94.44 212 LYS A C 1
ATOM 1746 O O . LYS A 1 212 ? -12.471 3.844 -7.830 1.00 94.44 212 LYS A O 1
ATOM 1751 N N . ASP A 1 213 ? -13.180 5.944 -8.165 1.00 93.69 213 ASP A N 1
ATOM 1752 C CA . ASP A 1 213 ? -12.126 6.291 -9.121 1.00 93.69 213 ASP A CA 1
ATOM 1753 C C . ASP A 1 213 ? -10.756 6.457 -8.447 1.00 93.69 213 ASP A C 1
ATOM 1755 O O . ASP A 1 213 ? -9.726 6.111 -9.037 1.00 93.69 213 ASP A O 1
ATOM 1759 N N . THR A 1 214 ? -10.737 6.894 -7.186 1.00 94.38 214 THR A N 1
ATOM 1760 C CA . THR A 1 214 ? -9.521 6.952 -6.365 1.00 94.38 214 THR A CA 1
ATOM 1761 C C . THR A 1 214 ? -8.995 5.546 -6.071 1.00 94.38 214 THR A C 1
ATOM 1763 O O . THR A 1 214 ? -7.815 5.290 -6.290 1.00 94.38 214 THR A O 1
ATOM 1766 N N . ILE A 1 215 ? -9.859 4.601 -5.678 1.00 95.50 215 ILE A N 1
ATOM 1767 C CA . ILE A 1 215 ? -9.501 3.190 -5.468 1.00 95.50 215 ILE A CA 1
ATOM 1768 C C . ILE A 1 215 ? -8.956 2.576 -6.759 1.00 95.50 215 ILE A C 1
ATOM 1770 O O . ILE A 1 215 ? -7.897 1.960 -6.729 1.00 95.50 215 ILE A O 1
ATOM 1774 N N . LYS A 1 216 ? -9.619 2.776 -7.907 1.00 94.75 216 LYS A N 1
ATOM 1775 C CA . LYS A 1 216 ? -9.116 2.285 -9.206 1.00 94.75 216 LYS A CA 1
ATOM 1776 C C . LYS A 1 216 ? -7.739 2.855 -9.543 1.00 94.75 216 LYS A C 1
ATOM 1778 O O . LYS A 1 216 ? -6.865 2.124 -10.002 1.00 94.75 216 LYS A O 1
ATOM 1783 N N . SER A 1 217 ? -7.542 4.152 -9.308 1.00 92.94 217 SER A N 1
ATOM 1784 C CA . SER A 1 217 ? -6.246 4.806 -9.519 1.00 92.94 217 SER A CA 1
ATOM 1785 C C . SER A 1 217 ? -5.180 4.234 -8.586 1.00 92.94 217 SER A C 1
ATOM 1787 O O . SER A 1 217 ? -4.043 4.033 -9.007 1.00 92.94 217 SER A O 1
ATOM 1789 N N . PHE A 1 218 ? -5.545 3.930 -7.341 1.00 94.75 218 PHE A N 1
ATOM 1790 C CA . PHE A 1 218 ? -4.630 3.339 -6.376 1.00 94.75 218 PHE A CA 1
ATOM 1791 C C . PHE A 1 218 ? -4.278 1.889 -6.721 1.00 94.75 218 PHE A C 1
ATOM 1793 O O . PHE A 1 218 ? -3.107 1.544 -6.684 1.00 94.75 218 PHE A O 1
ATOM 1800 N N . ILE A 1 219 ? -5.243 1.074 -7.165 1.00 94.00 219 ILE A N 1
ATOM 1801 C CA . ILE A 1 219 ? -4.994 -0.282 -7.686 1.00 94.00 219 ILE A CA 1
ATOM 1802 C C . ILE A 1 219 ? -3.961 -0.236 -8.817 1.00 94.00 219 ILE A C 1
ATOM 1804 O O . ILE A 1 219 ? -2.974 -0.957 -8.769 1.00 94.00 219 ILE A O 1
ATOM 1808 N N . GLN A 1 220 ? -4.131 0.663 -9.792 1.00 90.56 220 GLN A N 1
ATOM 1809 C CA . GLN A 1 220 ? -3.163 0.831 -10.887 1.00 90.56 220 GLN A CA 1
ATOM 1810 C C . GLN A 1 220 ? -1.779 1.294 -10.411 1.00 90.56 220 GLN A C 1
ATOM 1812 O O . GLN A 1 220 ? -0.778 1.038 -11.073 1.00 90.56 220 GLN A O 1
ATOM 1817 N N . PHE A 1 221 ? -1.724 2.025 -9.298 1.00 90.31 221 PHE A N 1
ATOM 1818 C CA . PHE A 1 221 ? -0.471 2.476 -8.699 1.00 90.31 221 PHE A CA 1
ATOM 1819 C C . PHE A 1 221 ? 0.200 1.386 -7.848 1.00 90.31 221 PHE A C 1
ATOM 1821 O O . PHE A 1 221 ? 1.413 1.376 -7.703 1.00 90.31 221 PHE A O 1
ATOM 1828 N N . ILE A 1 222 ? -0.563 0.437 -7.310 1.00 91.38 222 ILE A N 1
ATOM 1829 C CA . ILE A 1 222 ? -0.000 -0.776 -6.709 1.00 91.38 222 ILE A CA 1
ATOM 1830 C C . ILE A 1 222 ? 0.554 -1.684 -7.817 1.00 91.38 222 ILE A C 1
ATOM 1832 O O . ILE A 1 222 ? 1.707 -2.097 -7.744 1.00 91.38 222 ILE A O 1
ATOM 1836 N N . ASP A 1 223 ? -0.236 -1.920 -8.870 1.00 87.62 223 ASP A N 1
ATOM 1837 C CA . ASP A 1 223 ? 0.095 -2.791 -10.012 1.00 87.62 223 ASP A CA 1
ATOM 1838 C C . ASP A 1 223 ? 1.382 -2.351 -10.734 1.00 87.62 223 ASP A C 1
ATOM 1840 O O . ASP A 1 223 ? 2.189 -3.170 -11.168 1.00 87.62 223 ASP A O 1
ATOM 1844 N N . ASN A 1 224 ? 1.645 -1.042 -10.799 1.00 83.88 224 ASN A N 1
ATOM 1845 C CA . ASN A 1 224 ? 2.880 -0.524 -11.390 1.00 83.88 224 ASN A CA 1
ATOM 1846 C C . ASN A 1 224 ? 4.087 -0.495 -10.428 1.00 83.88 224 ASN A C 1
ATOM 1848 O O . ASN A 1 224 ? 5.154 0.009 -10.795 1.00 83.88 224 ASN A O 1
ATOM 1852 N N . GLY A 1 225 ? 3.937 -1.010 -9.204 1.00 85.88 225 GLY A N 1
ATOM 1853 C CA . GLY A 1 225 ? 4.974 -1.013 -8.175 1.00 85.88 225 GLY A CA 1
ATOM 1854 C C . GLY A 1 225 ? 5.285 0.374 -7.612 1.00 85.88 225 GLY A C 1
ATOM 1855 O O . GLY A 1 225 ? 6.451 0.668 -7.347 1.00 85.88 225 GLY A O 1
ATOM 1856 N N . PHE A 1 226 ? 4.271 1.232 -7.468 1.00 86.81 226 PHE A N 1
ATOM 1857 C CA . PHE A 1 226 ? 4.371 2.604 -6.954 1.00 86.81 226 PHE A CA 1
ATOM 1858 C C . PHE A 1 226 ? 5.300 3.518 -7.776 1.00 86.81 226 PHE A C 1
ATOM 1860 O O . PHE A 1 226 ? 5.881 4.474 -7.258 1.00 86.81 226 PHE A O 1
ATOM 1867 N N . LYS A 1 227 ? 5.455 3.238 -9.077 1.00 79.75 227 LYS A N 1
ATOM 1868 C CA . LYS A 1 227 ? 6.327 4.007 -9.980 1.00 79.75 227 LYS A CA 1
ATOM 1869 C C . LYS A 1 227 ? 5.646 5.279 -10.485 1.00 79.75 227 LYS A C 1
ATOM 1871 O O . LYS A 1 227 ? 4.454 5.277 -10.801 1.00 79.75 227 LYS A O 1
ATOM 1876 N N . SER A 1 228 ? 6.417 6.360 -10.607 1.00 76.19 228 SER A N 1
ATOM 1877 C CA . SER A 1 228 ? 5.969 7.595 -11.264 1.00 76.19 228 SER A CA 1
ATOM 1878 C C . SER A 1 228 ? 5.846 7.411 -12.780 1.00 76.19 228 SER A C 1
ATOM 1880 O O . SER A 1 228 ? 6.393 6.468 -13.352 1.00 76.19 228 SER A O 1
ATOM 1882 N N . GLU A 1 229 ? 5.153 8.332 -13.449 1.00 72.00 229 GLU A N 1
ATOM 1883 C CA . GLU A 1 229 ? 5.023 8.317 -14.913 1.00 72.00 229 GLU A CA 1
ATOM 1884 C C . GLU A 1 229 ? 6.380 8.540 -15.593 1.00 72.00 229 GLU A C 1
ATOM 1886 O O . GLU A 1 229 ? 6.692 7.892 -16.585 1.00 72.00 229 GLU A O 1
ATOM 1891 N N . ILE A 1 230 ? 7.234 9.386 -15.007 1.00 71.06 230 ILE A N 1
ATOM 1892 C CA . ILE A 1 230 ? 8.607 9.602 -15.489 1.00 71.06 230 ILE A CA 1
ATOM 1893 C C . ILE A 1 230 ? 9.422 8.306 -15.397 1.00 71.06 230 ILE A C 1
ATOM 1895 O O . ILE A 1 230 ? 10.089 7.940 -16.361 1.00 71.06 230 ILE A O 1
ATOM 1899 N N . ALA A 1 231 ? 9.344 7.590 -14.271 1.00 70.38 231 ALA A N 1
ATOM 1900 C CA . ALA A 1 231 ? 10.047 6.320 -14.100 1.00 70.38 231 ALA A CA 1
ATOM 1901 C C . ALA A 1 231 ? 9.519 5.243 -15.066 1.00 70.38 231 ALA A C 1
ATOM 1903 O O . ALA A 1 231 ? 10.298 4.463 -15.609 1.00 70.38 231 ALA A O 1
ATOM 1904 N N . GLU A 1 232 ? 8.208 5.209 -15.324 1.00 69.06 232 GLU A N 1
ATOM 1905 C CA . GLU A 1 232 ? 7.628 4.351 -16.366 1.00 69.06 232 GLU A CA 1
ATOM 1906 C C . GLU A 1 232 ? 8.155 4.718 -17.757 1.00 69.06 232 GLU A C 1
ATOM 1908 O O . GLU A 1 232 ? 8.566 3.832 -18.505 1.00 69.06 232 GLU A O 1
ATOM 1913 N N . GLU A 1 233 ? 8.204 6.006 -18.103 1.00 69.94 233 GLU A N 1
ATOM 1914 C CA . GLU A 1 233 ? 8.762 6.462 -19.375 1.00 69.94 233 GLU A CA 1
ATOM 1915 C C . GLU A 1 233 ? 10.247 6.125 -19.526 1.00 69.94 233 GLU A C 1
ATOM 1917 O O . GLU A 1 233 ? 10.685 5.824 -20.634 1.00 69.94 233 GLU A O 1
ATOM 1922 N N . GLU A 1 234 ? 11.040 6.214 -18.457 1.00 70.00 234 GLU A N 1
ATOM 1923 C CA . GLU A 1 234 ? 12.456 5.838 -18.464 1.00 70.00 234 GLU A CA 1
ATOM 1924 C C . GLU A 1 234 ? 12.625 4.343 -18.725 1.00 70.00 234 GLU A C 1
ATOM 1926 O O . GLU A 1 234 ? 13.345 3.977 -19.651 1.00 70.00 234 GLU A O 1
ATOM 1931 N N . VAL A 1 235 ? 11.871 3.490 -18.027 1.00 68.81 235 VAL A N 1
ATOM 1932 C CA . VAL A 1 235 ? 11.859 2.038 -18.276 1.00 68.81 235 VAL A CA 1
ATOM 1933 C C . VAL A 1 235 ? 11.379 1.722 -19.697 1.00 68.81 235 VAL A C 1
ATOM 1935 O O . VAL A 1 235 ? 11.951 0.874 -20.380 1.00 68.81 235 VAL A O 1
ATOM 1938 N N . MET A 1 236 ? 10.357 2.422 -20.200 1.00 68.44 236 MET A N 1
ATOM 1939 C CA . MET A 1 236 ? 9.919 2.271 -21.591 1.00 68.44 236 MET A CA 1
ATOM 1940 C C . MET A 1 236 ? 11.000 2.724 -22.579 1.00 68.44 236 MET A C 1
ATOM 1942 O O . MET A 1 236 ? 11.194 2.075 -23.604 1.00 68.44 236 MET A O 1
ATOM 1946 N N . LYS A 1 237 ? 11.725 3.813 -22.296 1.00 67.38 237 LYS A N 1
ATOM 1947 C CA . LYS A 1 237 ? 12.845 4.283 -23.127 1.00 67.38 237 LYS A CA 1
ATOM 1948 C C . LYS A 1 237 ? 13.991 3.272 -23.128 1.00 67.38 237 LYS A C 1
ATOM 1950 O O . LYS A 1 237 ? 14.512 3.005 -24.208 1.00 67.38 237 LYS A O 1
ATOM 1955 N N . GLU A 1 238 ? 14.331 2.690 -21.979 1.00 65.38 238 GLU A N 1
ATOM 1956 C CA . GLU A 1 238 ? 15.326 1.618 -21.854 1.00 65.38 238 GLU A CA 1
ATOM 1957 C C . GLU A 1 238 ? 14.919 0.376 -22.657 1.00 65.38 238 GLU A C 1
ATOM 1959 O O . GLU A 1 238 ? 15.696 -0.110 -23.477 1.00 65.38 238 GLU A O 1
ATOM 1964 N N . ASN A 1 239 ? 13.668 -0.073 -22.537 1.00 67.44 239 ASN A N 1
ATOM 1965 C CA . ASN A 1 239 ? 13.148 -1.199 -23.321 1.00 67.44 239 ASN A CA 1
ATOM 1966 C C . ASN A 1 239 ? 13.108 -0.914 -24.834 1.00 67.44 239 ASN A C 1
ATOM 1968 O O . ASN A 1 239 ? 13.177 -1.830 -25.649 1.00 67.44 239 ASN A O 1
ATOM 1972 N N . LEU A 1 240 ? 13.002 0.357 -25.234 1.00 74.00 240 LEU A N 1
ATOM 1973 C CA . LEU A 1 240 ? 13.048 0.780 -26.637 1.00 74.00 240 LEU A CA 1
ATOM 1974 C C . LEU A 1 240 ? 14.478 0.992 -27.160 1.00 74.00 240 LEU A C 1
ATOM 1976 O O . LEU A 1 240 ? 14.645 1.186 -28.374 1.00 74.00 240 LEU A O 1
ATOM 1980 N N . THR A 1 241 ? 15.500 0.962 -26.300 1.00 78.25 241 THR A N 1
ATOM 1981 C CA . THR A 1 241 ? 16.912 1.002 -26.702 1.00 78.25 241 THR A CA 1
ATOM 1982 C C . THR A 1 241 ? 17.462 -0.399 -26.926 1.00 78.25 241 THR A C 1
ATOM 1984 O O . THR A 1 241 ? 17.278 -1.296 -26.115 1.00 78.25 241 THR A O 1
ATOM 1987 N N . ILE A 1 242 ? 18.147 -0.585 -28.054 1.00 85.69 242 ILE A N 1
ATOM 1988 C CA . ILE A 1 242 ? 18.794 -1.856 -28.386 1.00 85.69 242 ILE A CA 1
ATOM 1989 C C . ILE A 1 242 ? 19.912 -2.167 -27.375 1.00 85.69 242 ILE A C 1
ATOM 1991 O O . ILE A 1 242 ? 20.712 -1.271 -27.096 1.00 85.69 242 ILE A O 1
ATOM 1995 N N . PRO A 1 243 ? 20.027 -3.404 -26.860 1.00 88.19 243 PRO A N 1
ATOM 1996 C CA . PRO A 1 243 ? 21.177 -3.816 -26.060 1.00 88.19 243 PRO A CA 1
ATOM 1997 C C . PRO A 1 243 ? 22.481 -3.692 -26.860 1.00 88.19 243 PRO A C 1
ATOM 1999 O O . PRO A 1 243 ? 22.563 -4.185 -27.988 1.00 88.19 243 PRO A O 1
ATOM 2002 N N . VAL A 1 244 ? 23.499 -3.037 -26.289 1.00 89.94 244 VAL A N 1
ATOM 2003 C CA . VAL A 1 244 ? 24.800 -2.808 -26.941 1.00 89.94 244 VAL A CA 1
ATOM 2004 C C . VAL A 1 244 ? 25.923 -3.480 -26.161 1.00 89.94 244 VAL A C 1
ATOM 2006 O O . VAL A 1 244 ? 26.094 -3.224 -24.972 1.00 89.94 244 VAL A O 1
ATOM 2009 N N . GLU A 1 245 ? 26.737 -4.269 -26.857 1.00 93.06 245 GLU A N 1
ATOM 2010 C CA . GLU A 1 245 ? 27.977 -4.854 -26.346 1.00 93.06 245 GLU A CA 1
ATOM 2011 C C . GLU A 1 245 ? 29.175 -4.231 -27.069 1.00 93.06 245 GLU A C 1
ATOM 2013 O O . GLU A 1 245 ? 29.201 -4.150 -28.297 1.00 93.06 245 GLU A O 1
ATOM 2018 N N . LEU A 1 246 ? 30.172 -3.776 -26.311 1.00 93.50 246 LEU A N 1
ATOM 2019 C CA . LEU A 1 246 ? 31.414 -3.236 -26.860 1.00 93.50 246 LEU A CA 1
ATOM 2020 C C . LEU A 1 246 ? 32.521 -4.287 -26.774 1.00 93.50 246 LEU A C 1
ATOM 2022 O O . LEU A 1 246 ? 32.633 -5.012 -25.786 1.00 93.50 246 LEU A O 1
ATOM 2026 N N . VAL A 1 247 ? 33.370 -4.339 -27.796 1.00 93.19 247 VAL A N 1
ATOM 2027 C CA . VAL A 1 247 ? 34.600 -5.132 -27.803 1.00 93.19 247 VAL A CA 1
ATOM 2028 C C . VAL A 1 247 ? 35.739 -4.235 -28.293 1.00 93.19 247 VAL A C 1
ATOM 2030 O O . VAL A 1 247 ? 35.791 -3.933 -29.492 1.00 93.19 247 VAL A O 1
ATOM 2033 N N . PRO A 1 248 ? 36.649 -3.779 -27.407 1.00 92.81 248 PRO A N 1
ATOM 2034 C CA . PRO A 1 248 ? 36.741 -4.040 -25.956 1.00 92.81 248 PRO A CA 1
ATOM 2035 C C . PRO A 1 248 ? 35.517 -3.596 -25.131 1.00 92.81 248 PRO A C 1
ATOM 2037 O O . PRO A 1 248 ? 34.857 -2.629 -25.491 1.00 92.81 248 PRO A O 1
ATOM 2040 N N . SER A 1 249 ? 35.229 -4.276 -24.014 1.00 91.25 249 SER A N 1
ATOM 2041 C CA . SER A 1 249 ? 34.037 -4.013 -23.181 1.00 91.25 249 SER A CA 1
ATOM 2042 C C . SER A 1 249 ? 34.120 -2.741 -22.341 1.00 91.25 249 SER A C 1
ATOM 2044 O O . SER A 1 249 ? 33.092 -2.141 -22.029 1.00 91.25 249 SER A O 1
ATOM 2046 N N . ASN A 1 250 ? 35.329 -2.299 -21.993 1.00 92.31 250 ASN A N 1
ATOM 2047 C CA . ASN A 1 250 ? 35.535 -0.996 -21.378 1.00 92.31 250 ASN A CA 1
ATOM 2048 C C . ASN A 1 250 ? 35.352 0.107 -22.436 1.00 92.31 250 ASN A C 1
ATOM 2050 O O . ASN A 1 250 ? 35.989 0.086 -23.489 1.00 92.31 250 ASN A O 1
ATOM 2054 N N . ALA A 1 251 ? 34.479 1.075 -22.150 1.00 87.81 251 ALA A N 1
ATOM 2055 C CA . ALA A 1 251 ? 34.110 2.123 -23.098 1.00 87.81 251 ALA A CA 1
ATOM 2056 C C . ALA A 1 251 ? 35.277 3.053 -23.477 1.00 87.81 251 ALA A C 1
ATOM 2058 O O . ALA A 1 251 ? 35.342 3.491 -24.628 1.00 87.81 251 ALA A O 1
ATOM 2059 N N . ASP A 1 252 ? 36.193 3.341 -22.550 1.00 90.19 252 ASP A N 1
ATOM 2060 C CA . ASP A 1 252 ? 37.358 4.191 -22.809 1.00 90.19 252 ASP A CA 1
ATOM 2061 C C . ASP A 1 252 ? 38.395 3.441 -23.651 1.00 90.19 252 ASP A C 1
ATOM 2063 O O . ASP A 1 252 ? 38.852 3.965 -24.669 1.00 90.19 252 ASP A O 1
ATOM 2067 N N . ASP A 1 253 ? 38.667 2.173 -23.322 1.00 92.31 253 ASP A N 1
ATOM 2068 C CA . ASP A 1 253 ? 39.552 1.311 -24.117 1.00 92.31 253 ASP A CA 1
ATOM 2069 C C . ASP A 1 253 ? 39.017 1.129 -25.543 1.00 92.31 253 ASP A C 1
ATOM 2071 O O . ASP A 1 253 ? 39.763 1.239 -26.524 1.00 92.31 253 ASP A O 1
ATOM 2075 N N . PHE A 1 254 ? 37.703 0.908 -25.673 1.00 93.69 254 PHE A N 1
ATOM 2076 C CA . PHE A 1 254 ? 37.021 0.857 -26.961 1.00 93.69 254 PHE A CA 1
ATOM 2077 C C . PHE A 1 254 ? 37.216 2.153 -27.742 1.00 93.69 254 PHE A C 1
ATOM 2079 O O . PHE A 1 254 ? 37.570 2.127 -28.921 1.00 93.69 254 PHE A O 1
ATOM 2086 N N . LYS A 1 255 ? 37.003 3.299 -27.090 1.00 92.88 255 LYS A N 1
ATOM 2087 C CA . LYS A 1 255 ? 37.107 4.618 -27.713 1.00 92.88 255 LYS A CA 1
ATOM 2088 C C . LYS A 1 255 ? 38.520 4.884 -28.225 1.00 92.88 255 LYS A C 1
ATOM 2090 O O . LYS A 1 255 ? 38.680 5.310 -29.371 1.00 92.88 255 LYS A O 1
ATOM 2095 N N . THR A 1 256 ? 39.539 4.579 -27.424 1.00 92.62 256 THR A N 1
ATOM 2096 C CA . THR A 1 256 ? 40.946 4.691 -27.823 1.00 92.62 256 THR A CA 1
ATOM 2097 C C . THR A 1 256 ? 41.270 3.767 -28.996 1.00 92.62 256 THR A C 1
ATOM 2099 O O . THR A 1 256 ? 41.893 4.201 -29.970 1.00 92.62 256 THR A O 1
ATOM 2102 N N . ALA A 1 257 ? 40.814 2.512 -28.955 1.00 92.56 257 ALA A N 1
ATOM 2103 C CA . ALA A 1 257 ? 41.016 1.562 -30.045 1.00 92.56 257 ALA A CA 1
ATOM 2104 C C . ALA A 1 257 ? 40.340 2.037 -31.342 1.00 92.56 257 ALA A C 1
ATOM 2106 O O . ALA A 1 257 ? 40.963 2.019 -32.407 1.00 92.56 257 ALA A O 1
ATOM 2107 N N . PHE A 1 258 ? 39.096 2.515 -31.257 1.00 94.06 258 PHE A N 1
ATOM 2108 C CA . PHE A 1 258 ? 38.316 2.973 -32.404 1.00 94.06 258 PHE A 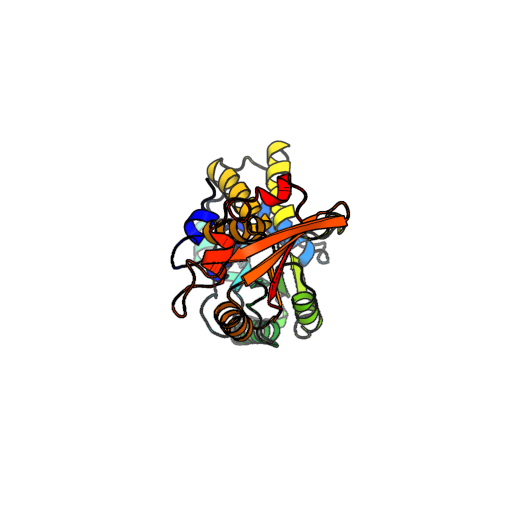CA 1
ATOM 2109 C C . PHE A 1 258 ? 38.945 4.197 -33.076 1.00 94.06 258 PHE A C 1
ATOM 2111 O O . PHE A 1 258 ? 39.084 4.224 -34.300 1.00 94.06 258 PHE A O 1
ATOM 2118 N N . LEU A 1 259 ? 39.388 5.180 -32.283 1.00 93.31 259 LEU A N 1
ATOM 2119 C CA . LEU A 1 259 ? 40.090 6.364 -32.786 1.00 93.31 259 LEU A CA 1
ATOM 2120 C C . LEU A 1 259 ? 41.409 5.995 -33.476 1.00 93.31 259 LEU A C 1
ATOM 2122 O O . LEU A 1 259 ? 41.724 6.544 -34.529 1.00 93.31 259 LEU A O 1
ATOM 2126 N N . LYS A 1 260 ? 42.150 5.023 -32.929 1.00 93.06 260 LYS A N 1
ATOM 2127 C CA . LYS A 1 260 ? 43.423 4.557 -33.493 1.00 93.06 260 LYS A CA 1
ATOM 2128 C C . LYS A 1 260 ? 43.252 3.764 -34.791 1.00 93.06 260 LYS A C 1
ATOM 2130 O O . LYS A 1 260 ? 44.041 3.931 -35.717 1.00 93.06 260 LYS A O 1
ATOM 2135 N N . LYS A 1 261 ? 42.266 2.864 -34.852 1.00 92.94 261 LYS A N 1
ATOM 2136 C CA . LYS A 1 261 ? 42.025 1.988 -36.014 1.00 92.94 261 LYS A CA 1
ATOM 2137 C C . LYS A 1 261 ? 41.235 2.679 -37.120 1.00 92.94 261 LYS A C 1
ATOM 2139 O O . LYS A 1 261 ? 41.352 2.313 -38.285 1.00 92.94 261 LYS A O 1
ATOM 2144 N N . GLY A 1 262 ? 40.426 3.671 -36.761 1.00 91.50 262 GLY A N 1
ATOM 2145 C CA . GLY A 1 262 ? 39.615 4.461 -37.679 1.00 91.50 262 GLY A CA 1
ATOM 2146 C C . GLY A 1 262 ? 38.346 3.765 -38.185 1.00 91.50 262 GLY A C 1
ATOM 2147 O O . GLY A 1 262 ? 37.540 4.391 -38.883 1.00 91.50 262 GLY A O 1
ATOM 2148 N N . VAL A 1 263 ? 38.144 2.495 -37.829 1.00 93.31 263 VAL A N 1
ATOM 2149 C CA . VAL A 1 263 ? 36.984 1.680 -38.202 1.00 93.31 263 VAL A CA 1
ATOM 2150 C C . VAL A 1 263 ? 36.607 0.712 -37.079 1.00 93.31 263 VAL A C 1
ATOM 2152 O O . VAL A 1 263 ? 37.471 0.228 -36.351 1.00 93.31 263 VAL A O 1
ATOM 2155 N N . ALA A 1 264 ? 35.314 0.429 -36.967 1.00 93.62 264 ALA A N 1
ATOM 2156 C CA . ALA A 1 264 ? 34.718 -0.602 -36.127 1.00 93.62 264 ALA A CA 1
ATOM 2157 C C . ALA A 1 264 ? 33.705 -1.397 -36.961 1.00 93.62 264 ALA A C 1
ATOM 2159 O O . ALA A 1 264 ? 33.188 -0.895 -37.964 1.00 93.62 264 ALA A O 1
ATOM 2160 N N . THR A 1 265 ? 33.406 -2.620 -36.538 1.00 94.88 265 THR A N 1
ATOM 2161 C CA . THR A 1 265 ? 32.370 -3.465 -37.140 1.00 94.88 265 THR A CA 1
ATOM 2162 C C . THR A 1 265 ? 31.174 -3.525 -36.206 1.00 94.88 265 THR A C 1
ATOM 2164 O O . THR A 1 265 ? 31.307 -3.890 -35.046 1.00 94.88 265 THR A O 1
ATOM 2167 N N . GLU A 1 266 ? 30.011 -3.148 -36.715 1.00 93.69 266 GLU A N 1
ATOM 2168 C CA . GLU A 1 266 ? 28.713 -3.273 -36.064 1.00 93.69 266 GLU A CA 1
ATOM 2169 C C . GLU A 1 266 ? 28.086 -4.599 -36.469 1.00 93.69 266 GLU A C 1
ATOM 2171 O O . GLU A 1 266 ? 27.904 -4.846 -37.658 1.00 93.69 266 GLU A O 1
ATOM 2176 N N . ARG A 1 267 ? 27.736 -5.429 -35.497 1.00 94.31 267 ARG A N 1
ATOM 2177 C CA . ARG A 1 267 ? 27.102 -6.732 -35.673 1.00 94.31 267 ARG A CA 1
ATOM 2178 C C . ARG A 1 267 ? 25.709 -6.703 -35.082 1.00 94.31 267 ARG A C 1
ATOM 2180 O O . ARG A 1 267 ? 25.537 -6.631 -33.868 1.00 94.31 267 ARG A O 1
ATOM 2187 N N . TYR A 1 268 ? 24.712 -6.764 -35.950 1.00 93.38 268 TYR A N 1
ATOM 2188 C CA . TYR A 1 268 ? 23.315 -6.888 -35.560 1.00 93.38 268 TYR A CA 1
ATOM 2189 C C . TYR A 1 268 ? 22.977 -8.369 -35.459 1.00 93.38 268 TYR A C 1
ATOM 2191 O O . TYR A 1 268 ? 23.006 -9.075 -36.467 1.00 93.38 268 TYR A O 1
ATOM 2199 N N . HIS A 1 269 ? 22.682 -8.831 -34.249 1.00 93.44 269 HIS A N 1
ATOM 2200 C CA . HIS A 1 269 ? 22.245 -10.199 -33.995 1.00 93.44 269 HIS A CA 1
ATOM 2201 C C . HIS A 1 269 ? 20.730 -10.262 -34.097 1.00 93.44 269 HIS A C 1
ATOM 2203 O O . HIS A 1 269 ? 20.054 -9.435 -33.491 1.00 93.44 269 HIS A O 1
ATOM 2209 N N . TYR A 1 270 ? 20.210 -11.235 -34.832 1.00 93.88 270 TYR A N 1
ATOM 2210 C CA . TYR A 1 270 ? 18.778 -11.451 -35.003 1.00 93.88 270 TYR A CA 1
ATOM 2211 C C . TYR A 1 270 ? 18.298 -12.664 -34.194 1.00 93.88 270 TYR A C 1
ATOM 2213 O O . TYR A 1 270 ? 19.094 -13.525 -33.812 1.00 93.88 270 TYR A O 1
ATOM 2221 N N . ASP A 1 271 ? 17.003 -12.718 -33.902 1.00 92.44 271 ASP A N 1
ATOM 2222 C CA . ASP A 1 271 ? 16.338 -13.813 -33.186 1.00 92.44 271 ASP A CA 1
ATOM 2223 C C . ASP A 1 271 ? 16.362 -15.146 -33.958 1.00 92.44 271 ASP A C 1
ATOM 2225 O O . ASP A 1 271 ? 16.444 -16.212 -33.350 1.00 92.44 271 ASP A O 1
ATOM 2229 N N . ASP A 1 272 ? 16.395 -15.085 -35.290 1.00 90.81 272 ASP A N 1
ATOM 2230 C CA . ASP A 1 272 ? 16.575 -16.214 -36.212 1.00 90.81 272 ASP A CA 1
ATOM 2231 C C . ASP A 1 272 ? 18.024 -16.750 -36.281 1.00 90.81 272 ASP A C 1
ATOM 2233 O O . ASP A 1 272 ? 18.308 -17.707 -37.007 1.00 90.81 272 ASP A O 1
ATOM 2237 N N . GLY A 1 273 ? 18.954 -16.149 -35.528 1.00 90.00 273 GLY A N 1
ATOM 2238 C CA . GLY A 1 273 ? 20.372 -16.510 -35.491 1.00 90.00 273 GLY A CA 1
ATOM 2239 C C . GLY A 1 273 ? 21.233 -15.861 -36.582 1.00 90.00 273 GLY A C 1
ATOM 2240 O O . GLY A 1 273 ? 22.447 -16.079 -36.610 1.00 90.00 273 GLY A O 1
ATOM 2241 N N . ARG A 1 274 ? 20.654 -15.044 -37.471 1.00 95.12 274 ARG A N 1
ATOM 2242 C CA . ARG A 1 274 ? 21.403 -14.267 -38.467 1.00 95.12 274 ARG A CA 1
ATOM 2243 C C . ARG A 1 274 ? 22.258 -13.197 -37.786 1.00 95.12 274 ARG A C 1
ATOM 2245 O O . ARG A 1 274 ? 21.879 -12.613 -36.772 1.00 95.12 274 ARG A O 1
ATOM 2252 N N . ILE A 1 275 ? 23.408 -12.901 -38.389 1.00 95.25 275 ILE A N 1
ATOM 2253 C CA . ILE A 1 275 ? 24.271 -11.780 -38.006 1.00 95.25 275 ILE A CA 1
ATOM 2254 C C . ILE A 1 275 ? 24.491 -10.912 -39.242 1.00 95.25 275 ILE A C 1
ATOM 2256 O O . ILE A 1 275 ? 24.940 -11.402 -40.278 1.00 95.25 275 ILE A O 1
ATOM 2260 N N . GLU A 1 276 ? 24.163 -9.626 -39.145 1.00 94.44 276 GLU A N 1
ATOM 2261 C CA . GLU A 1 276 ? 24.451 -8.639 -40.189 1.00 94.44 276 GLU A CA 1
ATOM 2262 C C . GLU A 1 276 ? 25.582 -7.718 -39.741 1.00 94.44 276 GLU A C 1
ATOM 2264 O O . GLU A 1 276 ? 25.502 -7.106 -38.676 1.00 94.44 276 GLU A O 1
ATOM 2269 N N . GLU A 1 277 ? 26.613 -7.585 -40.575 1.00 95.12 277 GLU A N 1
ATOM 2270 C CA . GLU A 1 277 ? 27.767 -6.736 -40.289 1.00 95.12 277 GLU A CA 1
ATOM 2271 C C . GLU A 1 277 ? 27.714 -5.415 -41.070 1.00 95.12 277 GLU A C 1
ATOM 2273 O O . GLU A 1 277 ? 27.458 -5.388 -42.277 1.00 95.12 277 GLU A O 1
ATOM 2278 N N . LYS A 1 278 ? 28.004 -4.300 -40.395 1.00 92.25 278 LYS A N 1
ATOM 2279 C CA . LYS A 1 278 ? 28.170 -2.973 -41.001 1.00 92.25 278 LYS A CA 1
ATOM 2280 C C . LYS A 1 278 ? 29.446 -2.308 -40.513 1.00 92.25 278 LYS A C 1
ATOM 2282 O O . LYS A 1 278 ? 29.800 -2.381 -39.345 1.00 92.25 278 LYS A O 1
ATOM 2287 N N . LEU A 1 279 ? 30.132 -1.600 -41.405 1.00 92.50 279 LEU A N 1
ATOM 2288 C CA . LEU A 1 279 ? 31.326 -0.837 -41.042 1.00 92.50 279 LEU A CA 1
ATOM 2289 C C . LEU A 1 279 ? 30.949 0.537 -40.486 1.00 92.50 279 LEU A C 1
ATOM 2291 O O . LEU A 1 279 ? 30.328 1.352 -41.174 1.00 92.50 279 LEU A O 1
ATOM 2295 N N . TRP A 1 280 ? 31.425 0.837 -39.282 1.00 91.44 280 TRP A N 1
ATOM 2296 C CA . TRP A 1 280 ? 31.370 2.166 -38.692 1.00 91.44 280 TRP A CA 1
ATOM 2297 C C . TRP A 1 280 ? 32.733 2.847 -38.815 1.00 91.44 280 TRP A C 1
ATOM 2299 O O . TRP A 1 280 ? 33.722 2.415 -38.237 1.00 91.44 280 TRP A O 1
ATOM 2309 N N . LYS A 1 281 ? 32.801 3.927 -39.599 1.00 91.94 281 LYS A N 1
ATOM 2310 C CA . LYS A 1 281 ? 34.029 4.710 -39.802 1.00 91.94 281 LYS A CA 1
ATOM 2311 C C . LYS A 1 281 ? 34.107 5.878 -38.819 1.00 91.94 281 LYS A C 1
ATOM 2313 O O . LYS A 1 281 ? 33.115 6.580 -38.624 1.00 91.94 281 LYS A O 1
ATOM 2318 N N . VAL A 1 282 ? 35.307 6.169 -38.317 1.00 90.62 282 VAL A N 1
ATOM 2319 C CA . VAL A 1 282 ? 35.585 7.225 -37.318 1.00 90.62 282 VAL A CA 1
ATOM 2320 C C . VAL A 1 282 ? 35.344 8.660 -37.811 1.00 90.62 282 VAL A C 1
ATOM 2322 O O . VAL A 1 282 ? 35.406 9.601 -37.042 1.00 90.62 282 VAL A O 1
ATOM 2325 N N . THR A 1 283 ? 35.042 8.859 -39.094 1.00 85.50 283 THR A N 1
ATOM 2326 C CA . THR A 1 283 ? 34.990 10.169 -39.785 1.00 85.50 283 THR A CA 1
ATOM 2327 C C . THR A 1 283 ? 34.276 11.333 -39.074 1.00 85.50 283 THR A C 1
ATOM 2329 O O . THR A 1 283 ? 34.592 12.482 -39.364 1.00 85.50 283 THR A O 1
ATOM 2332 N N . LYS A 1 284 ? 33.315 11.074 -38.177 1.00 81.12 284 LYS A N 1
ATOM 2333 C CA . LYS A 1 284 ? 32.588 12.097 -37.396 1.00 81.12 284 LYS A CA 1
ATOM 2334 C C . LYS A 1 284 ? 32.707 11.899 -35.879 1.00 81.12 284 LYS A C 1
ATOM 2336 O O . LYS A 1 284 ? 31.866 12.387 -35.132 1.00 81.12 284 LYS A O 1
ATOM 2341 N N . PHE A 1 285 ? 33.706 11.145 -35.441 1.00 87.88 285 PHE A N 1
ATOM 2342 C CA . PHE A 1 285 ? 33.924 10.749 -34.059 1.00 87.88 285 PHE A CA 1
ATOM 2343 C C . PHE A 1 285 ? 35.316 11.213 -33.609 1.00 87.88 285 PHE A C 1
ATOM 2345 O O . PHE A 1 285 ? 36.302 10.995 -34.306 1.00 87.88 285 PHE A O 1
ATOM 2352 N N . ASN A 1 286 ? 35.391 11.885 -32.464 1.00 89.44 286 ASN A N 1
ATOM 2353 C CA . ASN A 1 286 ? 36.616 12.460 -31.897 1.00 89.44 286 ASN A CA 1
ATOM 2354 C C . ASN A 1 286 ? 36.715 12.174 -30.386 1.00 89.44 286 ASN A C 1
ATOM 2356 O O . ASN A 1 286 ? 35.832 11.537 -29.808 1.00 89.44 286 ASN A O 1
ATOM 2360 N N . GLU A 1 287 ? 37.781 12.645 -29.740 1.00 86.81 287 GLU A N 1
ATOM 2361 C CA . GLU A 1 287 ? 38.006 12.441 -28.301 1.00 86.81 287 GLU A CA 1
ATOM 2362 C C . GLU A 1 287 ? 36.897 13.032 -27.420 1.00 86.81 287 GLU A C 1
ATOM 2364 O O . GLU A 1 287 ? 36.568 12.444 -26.396 1.00 86.81 287 GLU A O 1
ATOM 2369 N N . ASP A 1 288 ? 36.221 14.096 -27.850 1.00 87.81 288 ASP A N 1
ATOM 2370 C CA . ASP A 1 288 ? 35.099 14.694 -27.109 1.00 87.81 288 ASP A CA 1
ATOM 2371 C C . ASP A 1 288 ? 33.747 14.024 -27.410 1.00 87.81 288 ASP A C 1
ATOM 2373 O O . ASP A 1 288 ? 32.722 14.314 -26.788 1.00 87.81 288 ASP A O 1
ATOM 2377 N N . SER A 1 289 ? 33.706 13.102 -28.376 1.00 87.19 289 SER A N 1
ATOM 2378 C CA . SER A 1 289 ? 32.465 12.463 -28.800 1.00 87.19 289 SER A CA 1
ATOM 2379 C C . SER A 1 289 ? 31.938 11.514 -27.729 1.00 87.19 289 SER A C 1
ATOM 2381 O O . SER A 1 289 ? 32.648 10.646 -27.214 1.00 87.19 289 SER A O 1
ATOM 2383 N N . ASN A 1 290 ? 30.644 11.630 -27.430 1.00 88.00 290 ASN A N 1
ATOM 2384 C CA . ASN A 1 290 ? 29.960 10.682 -26.560 1.00 88.00 290 ASN A CA 1
ATOM 2385 C C . ASN A 1 290 ? 29.673 9.385 -27.342 1.00 88.00 290 ASN A C 1
ATOM 2387 O O . ASN A 1 290 ? 28.929 9.403 -28.330 1.00 88.00 290 ASN A O 1
ATOM 2391 N N . LEU A 1 291 ? 30.286 8.279 -26.908 1.00 87.62 291 LEU A N 1
ATOM 2392 C CA . LEU A 1 291 ? 30.221 6.971 -27.566 1.00 87.62 291 LEU A CA 1
ATOM 2393 C C . LEU A 1 291 ? 28.778 6.470 -27.690 1.00 87.62 291 LEU A C 1
ATOM 2395 O O . LEU A 1 291 ? 28.284 6.274 -28.802 1.00 87.62 291 LEU A O 1
ATOM 2399 N N . MET A 1 292 ? 28.074 6.370 -26.561 1.00 84.50 292 MET A N 1
ATOM 2400 C CA . MET A 1 292 ? 26.705 5.850 -26.518 1.00 84.50 292 MET A CA 1
ATOM 2401 C C . MET A 1 292 ? 25.738 6.733 -27.306 1.00 84.50 292 MET A C 1
ATOM 2403 O O . MET A 1 292 ? 24.911 6.228 -28.060 1.00 84.50 292 MET A O 1
ATOM 2407 N N . ARG A 1 293 ? 25.877 8.063 -27.232 1.00 82.81 293 ARG A N 1
ATOM 2408 C CA . ARG A 1 293 ? 25.050 8.988 -28.021 1.00 82.81 293 ARG A CA 1
ATOM 2409 C C . ARG A 1 293 ? 25.220 8.774 -29.522 1.00 82.81 293 ARG A C 1
ATOM 2411 O O . ARG A 1 293 ? 24.240 8.903 -30.249 1.00 82.81 293 ARG A O 1
ATOM 2418 N N . ASN A 1 294 ? 26.427 8.464 -29.994 1.00 85.62 294 ASN A N 1
ATOM 2419 C CA . ASN A 1 294 ? 26.667 8.181 -31.408 1.00 85.62 294 ASN A CA 1
ATOM 2420 C C . ASN A 1 294 ? 26.048 6.845 -31.829 1.00 85.62 294 ASN A C 1
ATOM 2422 O O . ASN A 1 294 ? 25.354 6.805 -32.846 1.00 85.62 294 ASN A O 1
ATOM 2426 N N . ILE A 1 295 ? 26.212 5.796 -31.020 1.00 84.88 295 ILE A N 1
ATOM 2427 C CA . ILE A 1 295 ? 25.618 4.471 -31.263 1.00 84.88 295 ILE A CA 1
ATOM 2428 C C . ILE A 1 295 ? 24.087 4.575 -31.319 1.00 84.88 295 ILE A C 1
ATOM 2430 O O . ILE A 1 295 ? 23.456 4.162 -32.294 1.00 84.88 295 ILE A O 1
ATOM 2434 N N . TYR A 1 296 ? 23.488 5.240 -30.330 1.00 79.44 296 TYR A N 1
ATOM 2435 C CA . TYR A 1 296 ? 22.042 5.440 -30.251 1.00 79.44 296 TYR A CA 1
ATOM 2436 C C . TYR A 1 296 ? 21.515 6.559 -31.154 1.00 79.44 296 TYR A C 1
ATOM 2438 O O . TYR A 1 296 ? 20.309 6.760 -31.234 1.00 79.44 296 TYR A O 1
ATOM 2446 N N . SER A 1 297 ? 22.357 7.325 -31.854 1.00 72.88 297 SER A N 1
ATOM 2447 C CA . SER A 1 297 ? 21.864 8.338 -32.802 1.00 72.88 297 SER A CA 1
ATOM 2448 C C . SER A 1 297 ? 21.292 7.727 -34.085 1.00 72.88 297 SER A C 1
ATOM 2450 O O . SER A 1 297 ? 20.558 8.402 -34.812 1.00 72.88 297 SER A O 1
ATOM 2452 N N . LYS A 1 298 ? 21.599 6.453 -34.352 1.00 70.19 298 LYS A N 1
ATOM 2453 C CA . LYS A 1 298 ? 21.170 5.720 -35.544 1.00 70.19 298 LYS A CA 1
ATOM 2454 C C . LYS A 1 298 ? 19.680 5.360 -35.454 1.00 70.19 298 LYS A C 1
ATOM 2456 O O . LYS A 1 298 ? 19.188 4.960 -34.405 1.00 70.19 298 LYS A O 1
ATOM 2461 N N . ASN A 1 299 ? 18.957 5.489 -36.571 1.00 58.69 299 ASN A N 1
ATOM 2462 C CA . ASN A 1 299 ? 17.492 5.334 -36.637 1.00 58.69 299 ASN A CA 1
ATOM 2463 C C . ASN A 1 299 ? 16.961 3.974 -36.151 1.00 58.69 299 ASN A C 1
ATOM 2465 O O . ASN A 1 299 ? 15.814 3.906 -35.728 1.00 58.69 299 ASN A O 1
ATOM 2469 N N . ILE A 1 300 ? 17.765 2.912 -36.242 1.00 65.44 300 ILE A N 1
ATOM 2470 C CA . ILE A 1 300 ? 17.396 1.560 -35.791 1.00 65.44 300 ILE A CA 1
ATOM 2471 C C . ILE A 1 300 ? 17.460 1.463 -34.260 1.00 65.44 300 ILE A C 1
ATOM 2473 O O . ILE A 1 300 ? 16.597 0.854 -33.640 1.00 65.44 300 ILE A O 1
ATOM 2477 N N . SER A 1 301 ? 18.430 2.142 -33.649 1.00 61.62 301 SER A N 1
ATOM 2478 C CA . SER A 1 301 ? 18.664 2.156 -32.202 1.00 61.62 301 SER A CA 1
ATOM 2479 C C . SER A 1 301 ? 17.714 3.094 -31.441 1.00 61.62 301 SER A C 1
ATOM 2481 O O . SER A 1 301 ? 17.705 3.097 -30.213 1.00 61.62 301 SER A O 1
ATOM 2483 N N . ARG A 1 302 ? 16.930 3.916 -32.157 1.00 60.22 302 ARG A N 1
ATOM 2484 C CA . ARG A 1 302 ? 15.951 4.861 -31.600 1.00 60.22 302 ARG A CA 1
ATOM 2485 C C . ARG A 1 302 ? 14.531 4.350 -31.810 1.00 60.22 302 ARG A C 1
ATOM 2487 O O . ARG A 1 302 ? 14.120 4.126 -32.944 1.00 60.22 302 ARG A O 1
ATOM 2494 N N . LYS A 1 303 ? 13.751 4.322 -30.724 1.00 65.75 303 LYS A N 1
ATOM 2495 C CA . LYS A 1 303 ? 12.299 4.060 -30.716 1.00 65.75 303 LYS A CA 1
ATOM 2496 C C . LYS A 1 303 ? 11.895 2.621 -31.077 1.00 65.75 303 LYS A C 1
ATOM 2498 O O . LYS A 1 303 ? 10.900 2.445 -31.769 1.00 65.75 303 LYS A O 1
ATOM 2503 N N . GLY A 1 304 ? 12.652 1.607 -30.658 1.00 70.00 304 GLY A N 1
ATOM 2504 C CA . GLY A 1 304 ? 12.194 0.211 -30.730 1.00 70.00 304 GLY A CA 1
ATOM 2505 C C . GLY A 1 304 ? 12.088 -0.419 -32.123 1.00 70.00 304 GLY A C 1
ATOM 2506 O O . GLY A 1 304 ? 11.756 -1.591 -32.209 1.00 70.00 304 GLY A O 1
ATOM 2507 N N . LYS A 1 305 ? 12.427 0.287 -33.215 1.00 79.06 30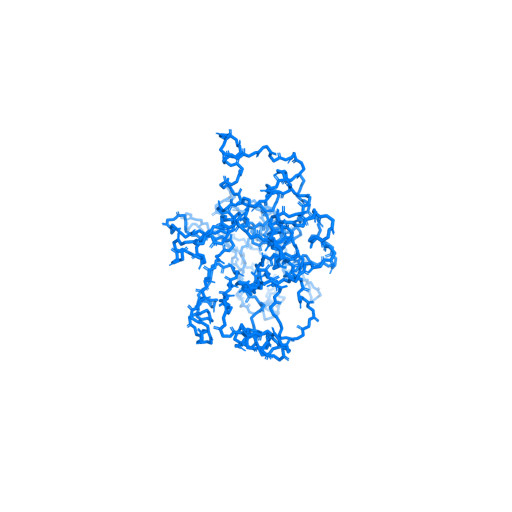5 LYS A N 1
ATOM 2508 C CA . LYS A 1 305 ? 12.386 -0.266 -34.589 1.00 79.06 305 LYS A CA 1
ATOM 2509 C C . LYS A 1 305 ? 13.216 -1.538 -34.777 1.00 79.06 305 LYS A C 1
ATOM 2511 O O . LYS A 1 305 ? 12.991 -2.282 -35.721 1.00 79.06 305 LYS A O 1
ATOM 2516 N N . TRP A 1 306 ? 14.216 -1.747 -33.929 1.00 83.75 306 TRP A N 1
ATOM 2517 C CA . TRP A 1 306 ? 15.045 -2.944 -33.929 1.00 83.75 306 TRP A CA 1
ATOM 2518 C C . TRP A 1 306 ? 14.261 -4.203 -33.514 1.00 83.75 306 TRP A C 1
ATOM 2520 O O . TRP A 1 306 ? 14.560 -5.271 -34.037 1.00 83.75 306 TRP A O 1
ATOM 2530 N N . ILE A 1 307 ? 13.223 -4.063 -32.678 1.00 82.81 307 ILE A N 1
ATOM 2531 C CA . ILE A 1 307 ? 12.328 -5.155 -32.263 1.00 82.81 307 ILE A CA 1
ATOM 2532 C C . ILE A 1 307 ? 11.538 -5.667 -33.473 1.00 82.81 307 ILE A C 1
ATOM 2534 O O . ILE A 1 307 ? 11.542 -6.861 -33.748 1.00 82.81 307 ILE A O 1
ATOM 2538 N N . ASP A 1 308 ? 10.947 -4.761 -34.261 1.00 83.81 308 ASP A N 1
ATOM 2539 C CA . ASP A 1 308 ? 10.195 -5.114 -35.480 1.00 83.81 308 ASP A CA 1
ATOM 2540 C C . ASP A 1 308 ? 11.073 -5.786 -36.550 1.00 83.81 308 ASP A C 1
ATOM 2542 O O . ASP A 1 308 ? 10.579 -6.488 -37.431 1.00 83.81 308 ASP A O 1
ATOM 2546 N N . LEU A 1 309 ? 12.386 -5.544 -36.499 1.00 84.00 309 LEU A N 1
ATOM 2547 C CA . LEU A 1 309 ? 13.369 -6.148 -37.396 1.00 84.00 309 LEU A CA 1
ATOM 2548 C C . LEU A 1 309 ? 13.876 -7.508 -36.893 1.00 84.00 309 LEU A C 1
ATOM 2550 O O . LEU A 1 309 ? 14.702 -8.108 -37.578 1.00 84.00 309 LEU A O 1
ATOM 2554 N N . GLY A 1 310 ? 13.422 -7.977 -35.725 1.00 87.75 310 GLY A N 1
ATOM 2555 C CA . GLY A 1 310 ? 13.889 -9.214 -35.095 1.00 87.75 310 GLY A CA 1
ATOM 2556 C C . GLY A 1 310 ? 15.313 -9.118 -34.545 1.00 87.75 310 GLY A C 1
ATOM 2557 O O . GLY A 1 310 ? 15.967 -10.135 -34.354 1.00 87.75 310 GLY A O 1
ATOM 2558 N N . ILE A 1 311 ? 15.847 -7.911 -34.334 1.00 89.19 311 ILE A N 1
ATOM 2559 C CA . ILE A 1 311 ? 17.191 -7.730 -33.773 1.00 89.19 311 ILE A CA 1
ATOM 2560 C C . ILE A 1 311 ? 17.118 -7.988 -32.263 1.00 89.19 311 ILE A C 1
ATOM 2562 O O . ILE A 1 311 ? 16.172 -7.579 -31.604 1.00 89.19 311 ILE A O 1
ATOM 2566 N N . THR A 1 312 ? 18.122 -8.646 -31.695 1.00 90.19 312 THR A N 1
ATOM 2567 C CA . THR A 1 312 ? 18.207 -8.967 -30.261 1.00 90.19 312 THR A CA 1
ATOM 2568 C C . THR A 1 312 ? 19.305 -8.179 -29.557 1.00 90.19 312 THR A C 1
ATOM 2570 O O . THR A 1 312 ? 19.137 -7.787 -28.404 1.00 90.19 312 THR A O 1
ATOM 2573 N N . LYS A 1 313 ? 20.420 -7.904 -30.246 1.00 91.38 313 LYS A N 1
ATOM 2574 C CA . LYS A 1 313 ? 21.520 -7.078 -29.730 1.00 91.38 313 LYS A CA 1
ATOM 2575 C C . LYS A 1 313 ? 22.391 -6.490 -30.840 1.00 91.38 313 LYS A C 1
ATOM 2577 O O . LYS A 1 313 ? 22.413 -6.990 -31.968 1.00 91.38 313 LYS A O 1
ATOM 2582 N N . LEU A 1 314 ? 23.143 -5.450 -30.489 1.00 91.75 314 LEU A N 1
ATOM 2583 C CA . LEU A 1 314 ? 24.191 -4.845 -31.305 1.00 91.75 314 LEU A CA 1
ATOM 2584 C C . LEU A 1 314 ? 25.554 -5.050 -30.632 1.00 91.75 314 LEU A C 1
ATOM 2586 O O . LEU A 1 314 ? 25.837 -4.445 -29.603 1.00 91.75 314 LEU A O 1
ATOM 2590 N N . GLU A 1 315 ? 26.416 -5.862 -31.233 1.00 94.62 315 GLU A N 1
ATOM 2591 C CA . GLU A 1 315 ? 27.822 -5.981 -30.836 1.00 94.62 315 GLU A CA 1
ATOM 2592 C C . GLU A 1 315 ? 28.663 -5.020 -31.691 1.00 94.62 315 GLU A C 1
ATOM 2594 O O . GLU A 1 315 ? 28.504 -4.960 -32.909 1.00 94.62 315 GLU A O 1
ATOM 2599 N N . ILE A 1 316 ? 29.555 -4.242 -31.081 1.00 93.75 316 ILE A N 1
ATOM 2600 C CA . ILE A 1 316 ? 30.463 -3.348 -31.806 1.00 93.75 316 ILE A CA 1
ATOM 2601 C C . ILE A 1 316 ? 31.897 -3.741 -31.496 1.00 93.75 316 ILE A C 1
ATOM 2603 O O . ILE A 1 316 ? 32.341 -3.666 -30.352 1.00 93.75 316 ILE A O 1
ATOM 2607 N N . VAL A 1 317 ? 32.630 -4.125 -32.538 1.00 94.88 317 VAL A N 1
ATOM 2608 C CA . VAL A 1 317 ? 33.968 -4.705 -32.428 1.00 94.88 317 VAL A CA 1
ATOM 2609 C C . VAL A 1 317 ? 34.999 -3.825 -33.113 1.00 94.88 317 VAL A C 1
ATOM 2611 O O . VAL A 1 317 ? 34.861 -3.476 -34.289 1.00 94.88 317 VAL A O 1
ATOM 2614 N N . VAL A 1 318 ? 36.070 -3.505 -32.391 1.00 91.69 318 VAL A N 1
ATOM 2615 C CA . VAL A 1 318 ? 37.281 -2.898 -32.946 1.00 91.69 318 VAL A CA 1
ATOM 2616 C C . VAL A 1 318 ? 38.406 -3.924 -32.881 1.00 91.69 318 VAL A C 1
ATOM 2618 O O . VAL A 1 318 ? 38.834 -4.316 -31.799 1.00 91.69 318 VAL A O 1
ATOM 2621 N N . TYR A 1 319 ? 38.877 -4.349 -34.053 1.00 77.50 319 TYR A N 1
ATOM 2622 C CA . TYR A 1 319 ? 40.016 -5.259 -34.214 1.00 77.50 319 TYR A CA 1
ATOM 2623 C C . TYR A 1 319 ? 41.347 -4.517 -34.250 1.00 77.50 319 TYR A C 1
ATOM 2625 O O . TYR A 1 319 ? 41.418 -3.431 -34.872 1.00 77.50 319 TYR A O 1
#

Secondary structure (DSSP, 8-state):
--HHHHHHTSSS---HHHHHHHHHHHH-TTSTTS-TTHHHHHHHHHHHTT-TT--GGGSEEEEEE-TTSTT--SEEEEEEEEET--TTS-HHHHHHHPEEEEEEEEEEEE--STT---TTHHHHHHHHHHHHHTTSTT--GGGSEEEEEEEE-S-HHHHHHHHH--S-SSEEEEES--SSTT-----HHHHHHHHHHHHHTTSSPPPPHHHHHHHHHHHHHHHTTS--HHHHHHHHHHHTSPPEEEESSSHHHHHHHHHHHSEEEEEEEETTS-EEEEEEEGGG--TT--HHHHHTTSTTTSTTHHHHTTEEEEEEE--

Sequence (319 aa):
MNIFKILANGHGSINENNISAFLGYLLDPKADHSLGYTFLEKFLEPVISKDENFNIYKYDYKVFFEQGKEQRVDIVIVCYTDENYSGKNSQMINFLTAKKSIHKVFLIENKITLTSRTVDQLEKQIKSTTSELSKLKDFEIDNVDIYSIYTTPEDDKFDLEFKNLTTNNNKTHIYWDNKDDEKSNTTIRSILERLLKDENNAKIETINTYTKDTIKSFIQFIDNGFKSEIAEEEVMKENLTIPVELVPSNADDFKTAFLKKGVATERYHYDDGRIEEKLWKVTKFNEDSNLMRNIYSKNISRKGKWIDLGITKLEIVVY

Radius of gyration: 28.05 Å; chains: 1; bounding box: 73×35×75 Å

pLDDT: mean 84.01, std 11.87, range [49.75, 97.44]

Foldseek 3Di:
DQPLLVVCVDPDHCAQLNVLVVVLLQLALPHPFPCRCLLVCLVCCVLCVVVPPDDLVVWHKDKDAPPPDQQAFGIKIWTWDFPPPPVPDDPVVSVVPTDIDTAEMEGEHEHLDPPPDDPCSLQSRVCVVLVVQVPDPPRPVVRYHYAYEYEEADDPVVVVSQVPNPPHPSYDYEYCDDPDPPDPGHHSLNSLVVSLVCLVVVVDDHGDPVSNVNSVSVSVCSVVSVDHPVRVVVVVQVVLAAAEAEVVRDPVVSLVLCVVQQKKWKWFAFPVRDIDIDIDGCPPPDPPDDPVCVVCVDPCRGGNVVVVVRTRHIYIHRD